Protein AF-A0A9E0EFB6-F1 (afdb_monomer_lite)

Foldseek 3Di:
DPPQQFADPVLQVQVVQLPDDPVLLVVLRVVVSPDPDDRYSLVSSVSSLVPDPDPSNVVSLVVFQPPDLPHDADPVLVVVVVVVQADPVQLVVLVNVLNVVSNSSSGRDPPSSVVSSCCCVPPNPQDWDAQDPPDDADPVLVVVCVVVVLDDPVCRVVLRVVLCVVRRPPTDSGVNVVSSVVSVVVPDDD

Sequence (190 aa):
MATTWQPSRNARLTLKQLGLSVSQIDTAADTYGGQSGEKSDIAFMRYAREHADSPDLARGTAKALEIPLNWQPSPAVEAKLVAAGYQHDAIAHYRELFVISAREQGRALRDPGKAFLAYCQCRAPALQGPLPANWLPSTSVLEKLVQAGQLEQTHIPEHIAGFVRSHSQTLSNNWDRSFQLWVQRRRAPA

Secondary structure (DSSP, 8-state):
--------HHHHHHHHHTT--HHHHHHHHHHHHHSSS---HHHHHHHHHHT---HHHHHHHHHHS---TT----HHHHHHHHHTT--HHHHHHHHHHHHHHHHHHT---S-HHHHHHHHHHHH-----BPPPTT----HHHHHHHHHTTSS-GGGHHHHHHHHHHHHTT--BS-HHHHHHHHHHHTTS--

pLDDT: mean 79.6, std 11.59, range [37.97, 92.94]

Structure (mmCIF, N/CA/C/O backbone):
data_AF-A0A9E0EFB6-F1
#
_entry.id   AF-A0A9E0EFB6-F1
#
loop_
_atom_site.group_PDB
_atom_site.id
_atom_site.type_symbol
_atom_site.label_atom_id
_atom_site.label_alt_id
_atom_site.label_comp_id
_atom_site.label_asym_id
_atom_site.label_entity_id
_atom_site.label_seq_id
_atom_site.pdbx_PDB_ins_code
_atom_site.Cartn_x
_atom_site.Cartn_y
_atom_site.Cartn_z
_atom_site.occupancy
_atom_site.B_iso_or_equiv
_atom_site.auth_seq_id
_atom_site.auth_comp_id
_atom_site.auth_asym_id
_atom_site.auth_atom_id
_atom_site.pdbx_PDB_model_num
ATOM 1 N N . MET A 1 1 ? -36.648 18.626 10.021 1.00 41.84 1 MET A N 1
ATOM 2 C CA . MET A 1 1 ? -36.352 17.493 10.923 1.00 41.84 1 MET A CA 1
ATOM 3 C C . MET A 1 1 ? -34.853 17.268 10.872 1.00 41.84 1 MET A C 1
ATOM 5 O O . MET A 1 1 ? -34.351 17.003 9.789 1.00 41.84 1 MET A O 1
ATOM 9 N N . ALA A 1 2 ? -34.131 17.509 11.968 1.00 48.09 2 ALA A N 1
ATOM 10 C CA . ALA A 1 2 ? -32.684 17.312 11.995 1.00 48.09 2 ALA A CA 1
ATOM 11 C C . ALA A 1 2 ? -32.402 15.807 11.973 1.00 48.09 2 ALA A C 1
ATOM 13 O O . ALA A 1 2 ? -32.817 15.088 12.876 1.00 48.09 2 ALA A O 1
ATOM 14 N N . THR A 1 3 ? -31.772 15.323 10.908 1.00 56.03 3 THR A N 1
ATOM 15 C CA . THR A 1 3 ? -31.407 13.916 10.765 1.00 56.03 3 THR A CA 1
ATOM 16 C C . THR A 1 3 ? -30.347 13.597 11.812 1.00 56.03 3 THR A C 1
ATOM 18 O O . THR A 1 3 ? -29.214 14.069 11.710 1.00 56.03 3 THR A O 1
ATOM 21 N N . THR A 1 4 ? -30.711 12.839 12.846 1.00 72.88 4 THR A N 1
ATOM 22 C CA . THR A 1 4 ? -29.760 12.371 13.855 1.00 72.88 4 THR A CA 1
ATOM 23 C C . THR A 1 4 ? -28.718 11.517 13.147 1.00 72.88 4 THR A C 1
ATOM 25 O O . THR A 1 4 ? -29.052 10.517 12.509 1.00 72.88 4 THR A O 1
ATOM 28 N N . TRP A 1 5 ? -27.462 11.951 13.185 1.00 82.19 5 TRP A N 1
ATOM 29 C CA . TRP A 1 5 ? -26.368 11.216 12.564 1.00 82.19 5 TRP A CA 1
ATOM 30 C C . TRP A 1 5 ? -26.275 9.804 13.159 1.00 82.19 5 TRP A C 1
ATOM 32 O O . TRP A 1 5 ? -26.417 9.634 14.369 1.00 82.19 5 TRP A O 1
ATOM 42 N N . GLN A 1 6 ? -26.035 8.803 12.312 1.00 84.19 6 GLN A N 1
ATOM 43 C CA . GLN A 1 6 ? -25.929 7.396 12.700 1.00 84.19 6 GLN A CA 1
ATOM 44 C C . GLN A 1 6 ? -24.624 6.799 12.158 1.00 84.19 6 GLN A C 1
ATOM 46 O O . GLN A 1 6 ? -24.258 7.087 11.013 1.00 84.19 6 GLN A O 1
ATOM 51 N N . PRO A 1 7 ? -23.935 5.943 12.933 1.00 86.00 7 PRO A N 1
ATOM 52 C CA . PRO A 1 7 ? -22.714 5.294 12.482 1.00 86.00 7 PRO A CA 1
ATOM 53 C C . PRO A 1 7 ? -23.006 4.278 11.379 1.00 86.00 7 PRO A C 1
ATOM 55 O O . PRO A 1 7 ? -24.037 3.593 11.388 1.00 86.00 7 PRO A O 1
ATOM 58 N N . SER A 1 8 ? -22.073 4.123 10.444 1.00 88.06 8 SER A N 1
ATOM 59 C CA . SER A 1 8 ? -22.239 3.180 9.344 1.00 88.06 8 SER A CA 1
ATOM 60 C C . SER A 1 8 ? -22.277 1.726 9.819 1.00 88.06 8 SER A C 1
ATOM 62 O O . SER A 1 8 ? -21.773 1.345 10.883 1.00 88.06 8 SER A O 1
ATOM 64 N N . ARG A 1 9 ? -22.811 0.854 8.956 1.00 84.31 9 ARG A N 1
ATOM 65 C CA . ARG A 1 9 ? -22.808 -0.600 9.171 1.00 84.31 9 ARG A CA 1
ATOM 66 C C . ARG A 1 9 ? -21.400 -1.151 9.426 1.00 84.31 9 ARG A C 1
ATOM 68 O O . ARG A 1 9 ? -21.247 -2.072 10.225 1.00 84.31 9 ARG A O 1
ATOM 75 N N . ASN A 1 10 ? -20.382 -0.586 8.775 1.00 79.31 10 ASN A N 1
ATOM 76 C CA . ASN A 1 10 ? -18.995 -1.017 8.945 1.00 79.31 10 ASN A CA 1
ATOM 77 C C . ASN A 1 10 ? -18.452 -0.656 10.330 1.00 79.31 10 ASN A C 1
ATOM 79 O O . ASN A 1 10 ? -17.785 -1.487 10.947 1.00 79.31 10 ASN A O 1
ATOM 83 N N . ALA A 1 11 ? -18.768 0.535 10.844 1.00 81.56 11 ALA A N 1
ATOM 84 C CA . ALA A 1 11 ? -18.370 0.939 12.190 1.00 81.56 11 ALA A CA 1
ATOM 85 C C . ALA A 1 11 ? -18.996 0.023 13.254 1.00 81.56 11 ALA A C 1
ATOM 87 O O . ALA A 1 11 ? -18.293 -0.524 14.105 1.00 81.56 11 ALA A O 1
ATOM 88 N N . ARG A 1 12 ? -20.303 -0.245 13.132 1.00 86.88 12 ARG A N 1
ATOM 89 C CA . ARG A 1 12 ? -21.037 -1.164 14.018 1.00 86.88 12 ARG A CA 1
ATOM 90 C C . ARG A 1 12 ? -20.469 -2.592 13.980 1.00 86.88 12 ARG A C 1
ATOM 92 O O . ARG A 1 12 ? -20.250 -3.198 15.026 1.00 86.88 12 ARG A O 1
ATOM 99 N N . LEU A 1 13 ? -20.187 -3.130 12.788 1.00 81.62 13 LEU A N 1
ATOM 100 C CA . LEU A 1 13 ? -19.563 -4.453 12.630 1.00 81.62 13 LEU A CA 1
ATOM 101 C C . LEU A 1 13 ? -18.173 -4.520 13.269 1.00 81.62 13 LEU A C 1
ATOM 103 O O . LEU A 1 13 ? -17.854 -5.516 13.915 1.00 81.62 13 LEU A O 1
ATOM 107 N N . THR A 1 14 ? -17.372 -3.467 13.108 1.00 76.75 14 THR A N 1
ATOM 108 C CA . THR A 1 14 ? -16.021 -3.385 13.679 1.00 76.75 14 THR A CA 1
ATOM 109 C C . THR A 1 14 ? -16.076 -3.435 15.205 1.00 76.75 14 THR A C 1
ATOM 111 O O . THR A 1 14 ? -15.389 -4.250 15.811 1.00 76.75 14 THR A O 1
ATOM 114 N N . LEU A 1 15 ? -16.948 -2.646 15.839 1.00 82.06 15 LEU A N 1
ATOM 115 C CA . LEU A 1 15 ? -17.110 -2.658 17.299 1.00 82.06 15 LEU A CA 1
ATOM 116 C C . LEU A 1 15 ? -17.604 -4.012 17.826 1.00 82.06 15 LEU A C 1
ATOM 118 O O . LEU A 1 15 ? -17.101 -4.499 18.836 1.00 82.06 15 LEU A O 1
ATOM 122 N N . LYS A 1 16 ? -18.520 -4.671 17.103 1.00 84.12 16 LYS A N 1
ATOM 123 C CA . LYS A 1 16 ? -18.978 -6.024 17.451 1.00 84.12 16 LYS A CA 1
ATOM 124 C C . LYS A 1 16 ? -17.843 -7.050 17.394 1.00 84.12 16 LYS A C 1
ATOM 126 O O . LYS A 1 16 ? -17.745 -7.906 18.266 1.00 84.12 16 LYS A O 1
ATOM 131 N N . GLN A 1 17 ? -16.971 -6.965 16.387 1.00 76.12 17 GLN A N 1
ATOM 132 C CA . GLN A 1 17 ? -15.786 -7.829 16.277 1.00 76.12 17 GLN A CA 1
ATOM 133 C C . GLN A 1 17 ? -14.772 -7.588 17.399 1.00 76.12 17 GLN A C 1
ATOM 135 O O . GLN A 1 17 ? -14.068 -8.516 17.785 1.00 76.12 17 GLN A O 1
ATOM 140 N N . LEU A 1 18 ? -14.717 -6.364 17.927 1.00 71.12 18 LEU A N 1
ATOM 141 C CA . LEU A 1 18 ? -13.873 -6.002 19.063 1.00 71.12 18 LEU A CA 1
ATOM 142 C C . LEU A 1 18 ? -14.445 -6.442 20.415 1.00 71.12 18 LEU A C 1
ATOM 144 O O . LEU A 1 18 ? -13.743 -6.317 21.408 1.00 71.12 18 LEU A O 1
ATOM 148 N N . GLY A 1 19 ? -15.669 -6.979 20.458 1.00 75.88 19 GLY A N 1
ATOM 149 C CA . GLY A 1 19 ? -16.276 -7.512 21.680 1.00 75.88 19 GLY A CA 1
ATOM 150 C C . GLY A 1 19 ? -17.338 -6.617 22.320 1.00 75.88 19 GLY A C 1
ATOM 151 O O . GLY A 1 19 ? -17.771 -6.915 23.429 1.00 75.88 19 GLY A O 1
ATOM 152 N N . LEU A 1 20 ? -17.793 -5.545 21.654 1.00 82.25 20 LEU A N 1
ATOM 153 C CA . LEU A 1 20 ? -18.970 -4.807 22.129 1.00 82.25 20 LEU A CA 1
ATOM 154 C C . LEU A 1 20 ? -20.259 -5.566 21.804 1.00 82.25 20 LEU A C 1
ATOM 156 O O . LEU A 1 20 ? -20.458 -6.069 20.693 1.00 82.25 20 LEU A O 1
ATOM 160 N N . SER A 1 21 ? -21.176 -5.571 22.766 1.00 85.75 21 SER A N 1
ATOM 161 C CA . SER A 1 21 ? -22.557 -5.997 22.552 1.00 85.75 21 SER A CA 1
ATOM 162 C C . SER A 1 21 ? -23.333 -4.981 21.706 1.00 85.75 21 SER A C 1
ATOM 164 O O . SER A 1 21 ? -22.979 -3.806 21.619 1.00 85.75 21 SER A O 1
ATOM 166 N N . VAL A 1 22 ? -24.423 -5.434 21.083 1.00 85.94 22 VAL A N 1
ATOM 167 C CA . VAL A 1 22 ? -25.290 -4.566 20.267 1.00 85.94 22 VAL A CA 1
ATOM 168 C C . VAL A 1 22 ? -25.854 -3.413 21.103 1.00 85.94 22 VAL A C 1
ATOM 170 O O . VAL A 1 22 ? -25.804 -2.273 20.657 1.00 85.94 22 VAL A O 1
ATOM 173 N N . SER A 1 23 ? -26.275 -3.684 22.342 1.00 86.62 23 SER A N 1
ATOM 174 C CA . SER A 1 23 ? -26.789 -2.660 23.256 1.00 86.62 23 SER A CA 1
ATOM 175 C C . SER A 1 23 ? -25.744 -1.599 23.602 1.00 86.62 23 SER A C 1
ATOM 177 O O . SER A 1 23 ? -26.061 -0.417 23.590 1.00 86.62 23 SER A O 1
ATOM 179 N N . GLN A 1 24 ? -24.485 -1.982 23.845 1.00 86.12 24 GLN A N 1
ATOM 180 C CA . GLN A 1 24 ? -23.401 -1.017 24.080 1.00 86.12 24 GLN A CA 1
ATOM 181 C C . GLN A 1 24 ? -23.152 -0.122 22.858 1.00 86.12 24 GLN A C 1
ATOM 183 O O . GLN A 1 24 ? -22.922 1.076 23.008 1.00 86.12 24 GLN A O 1
ATOM 188 N N . ILE A 1 25 ? -23.212 -0.690 21.649 1.00 88.12 25 ILE A N 1
ATOM 189 C CA . ILE A 1 25 ? -23.028 0.056 20.396 1.00 88.12 25 ILE A CA 1
ATOM 190 C C . ILE A 1 25 ? -24.174 1.048 20.180 1.00 88.12 25 ILE A C 1
ATOM 192 O O . ILE A 1 25 ? -23.912 2.182 19.785 1.00 88.12 25 ILE A O 1
ATOM 196 N N . ASP A 1 26 ? -25.416 0.637 20.437 1.00 88.56 26 ASP A N 1
ATOM 197 C CA . ASP A 1 26 ? -26.591 1.496 20.272 1.00 88.56 26 ASP A CA 1
ATOM 198 C C . ASP A 1 26 ? -26.594 2.639 21.301 1.00 88.56 26 ASP A C 1
ATOM 200 O O . ASP A 1 26 ? -26.697 3.799 20.908 1.00 88.56 26 ASP A O 1
ATOM 204 N N . THR A 1 27 ? -26.314 2.361 22.581 1.00 87.56 27 THR A N 1
ATOM 205 C CA . THR A 1 27 ? -26.157 3.400 23.618 1.00 87.56 27 THR A CA 1
ATOM 206 C C . THR A 1 27 ? -25.054 4.403 23.267 1.00 87.56 27 THR A C 1
ATOM 208 O O . THR A 1 27 ? -25.226 5.616 23.426 1.00 87.56 27 THR A O 1
ATOM 211 N N . ALA A 1 28 ? -23.913 3.921 22.762 1.00 87.00 28 ALA A N 1
ATOM 212 C CA . ALA A 1 28 ? -22.830 4.791 22.321 1.00 87.00 28 ALA A CA 1
ATOM 213 C C . ALA A 1 28 ? -23.242 5.639 21.108 1.00 87.00 28 ALA A C 1
ATOM 215 O O . ALA A 1 28 ? -22.864 6.806 21.031 1.00 87.00 28 ALA A O 1
ATOM 216 N N . ALA A 1 29 ? -24.008 5.077 20.167 1.00 88.06 29 ALA A N 1
ATOM 217 C CA . ALA A 1 29 ? -24.470 5.782 18.974 1.00 88.06 29 ALA A CA 1
ATOM 218 C C . ALA A 1 29 ? -25.461 6.897 19.326 1.00 88.06 29 ALA A C 1
ATOM 220 O O . ALA A 1 29 ? -25.331 8.002 18.799 1.00 88.06 29 ALA A O 1
ATOM 221 N N . ASP A 1 30 ? -26.382 6.641 20.252 1.00 86.31 30 ASP A N 1
ATOM 222 C CA . ASP A 1 30 ? -27.353 7.630 20.723 1.00 86.31 30 ASP A CA 1
ATOM 223 C C . ASP A 1 30 ? -26.660 8.775 21.473 1.00 86.31 30 ASP A C 1
ATOM 225 O O . ASP A 1 30 ? -26.896 9.954 21.191 1.00 86.31 30 ASP A O 1
ATOM 229 N N . THR A 1 31 ? -25.724 8.437 22.365 1.00 84.38 31 THR A N 1
ATOM 230 C CA . THR A 1 31 ? -24.981 9.430 23.156 1.00 84.38 31 THR A CA 1
ATOM 231 C C . THR A 1 31 ? -24.084 10.288 22.265 1.00 84.38 31 THR A C 1
ATOM 233 O O . THR A 1 31 ? -24.111 11.517 22.331 1.00 84.38 31 THR A O 1
ATOM 236 N N . TYR A 1 32 ? -23.329 9.655 21.367 1.00 84.19 32 TYR A N 1
ATOM 237 C CA . TYR A 1 32 ? -22.458 10.346 20.422 1.00 84.19 32 TYR A CA 1
ATOM 238 C C . TYR A 1 32 ? -23.252 11.149 19.385 1.00 84.19 32 TYR A C 1
ATOM 240 O O . TYR A 1 32 ? -22.839 12.240 18.988 1.00 84.19 32 TYR A O 1
ATOM 248 N N . GLY A 1 33 ? -24.422 10.653 18.973 1.00 79.56 33 GLY A N 1
ATOM 249 C CA . GLY A 1 33 ? -25.368 11.327 18.088 1.00 79.56 33 GLY A CA 1
ATOM 250 C C . GLY A 1 33 ? -25.860 12.662 18.652 1.00 79.56 33 GLY A C 1
ATOM 251 O O . GLY A 1 33 ? -25.961 13.624 17.888 1.00 79.56 33 GLY A O 1
ATOM 252 N N . GLY A 1 34 ? -26.043 12.754 19.973 1.00 71.81 34 GLY A N 1
ATOM 253 C CA . GLY A 1 34 ? -26.455 13.970 20.684 1.00 71.81 34 GLY A CA 1
ATOM 254 C C . GLY A 1 34 ? -25.350 15.000 20.965 1.00 71.81 34 GLY A C 1
ATOM 255 O O . GLY A 1 34 ? -25.665 16.145 21.273 1.00 71.81 34 GLY A O 1
ATOM 256 N N . GLN A 1 35 ? -24.065 14.645 20.844 1.00 74.44 35 GLN A N 1
ATOM 257 C CA . GLN A 1 35 ? -22.951 15.565 21.133 1.00 74.44 35 GLN A CA 1
ATOM 258 C C . GLN A 1 35 ? -22.641 16.530 19.974 1.00 74.44 35 GLN A C 1
ATOM 260 O O . GLN A 1 35 ? -22.766 16.172 18.802 1.00 74.44 35 GLN A O 1
ATOM 265 N N . SER A 1 36 ? -22.177 17.747 20.275 1.00 55.34 36 SER A N 1
ATOM 266 C CA . SER A 1 36 ? -21.621 18.671 19.277 1.00 55.34 36 SER A CA 1
ATOM 267 C C . SER A 1 36 ? -20.155 18.317 18.998 1.00 55.34 36 SER A C 1
ATOM 269 O O . SER A 1 36 ? -19.297 18.535 19.849 1.00 55.34 36 SER A O 1
ATOM 271 N N . GLY A 1 37 ? -19.858 17.757 17.825 1.00 69.00 37 GLY A N 1
ATOM 272 C CA . GLY A 1 37 ? -18.504 17.342 17.447 1.00 69.00 37 GLY A CA 1
ATOM 273 C C . GLY A 1 37 ? -18.432 16.791 16.024 1.00 69.00 37 GLY A C 1
ATOM 274 O O . GLY A 1 37 ? -19.453 16.723 15.335 1.00 69.00 37 GLY A O 1
ATOM 275 N N . GLU A 1 38 ? -17.230 16.404 15.585 1.00 76.12 38 GLU A N 1
ATOM 276 C CA . GLU A 1 38 ? -17.022 15.719 14.302 1.00 76.12 38 GLU A CA 1
ATOM 277 C C . GLU A 1 38 ? -17.915 14.476 14.244 1.00 76.12 38 GLU A C 1
ATOM 279 O O . GLU A 1 38 ? -17.842 13.636 15.129 1.00 76.12 38 GLU A O 1
ATOM 284 N N . LYS A 1 39 ? -18.764 14.354 13.220 1.00 82.62 39 LYS A N 1
ATOM 285 C CA . LYS A 1 39 ? -19.670 13.212 13.040 1.00 82.62 39 LYS A CA 1
ATOM 286 C C . LYS A 1 39 ? -19.089 12.233 12.024 1.00 82.62 39 LYS A C 1
ATOM 288 O O . LYS A 1 39 ? -19.509 12.202 10.866 1.00 82.62 39 LYS A O 1
ATOM 293 N N . SER A 1 40 ? -18.095 11.453 12.445 1.00 84.06 40 SER A N 1
ATOM 294 C CA . SER A 1 40 ? -17.441 10.451 11.598 1.00 84.06 40 SER A CA 1
ATOM 295 C C . SER A 1 40 ? -17.420 9.070 12.248 1.00 84.06 40 SER A C 1
ATOM 297 O O . SER A 1 40 ? -17.360 8.929 13.468 1.00 84.06 40 SER A O 1
ATOM 299 N N . ASP A 1 41 ? -17.439 8.020 11.420 1.00 81.69 41 ASP A N 1
ATOM 300 C CA . ASP A 1 41 ? -17.350 6.629 11.886 1.00 81.69 41 ASP A CA 1
ATOM 301 C C . ASP A 1 41 ? -16.099 6.381 12.737 1.00 81.69 41 ASP A C 1
ATOM 303 O O . ASP A 1 41 ? -16.120 5.580 13.668 1.00 81.69 41 ASP A O 1
ATOM 307 N N . ILE A 1 42 ? -14.993 7.051 12.402 1.00 78.19 42 ILE A N 1
ATOM 308 C CA . ILE A 1 42 ? -13.711 6.892 13.091 1.00 78.19 42 ILE A CA 1
ATOM 309 C C . ILE A 1 42 ? -13.798 7.479 14.498 1.00 78.19 42 ILE A C 1
ATOM 311 O O . ILE A 1 42 ? -13.442 6.800 15.464 1.00 78.19 42 ILE A O 1
ATOM 315 N N . ALA A 1 43 ? -14.296 8.709 14.614 1.00 81.00 43 ALA A N 1
ATOM 316 C CA . ALA A 1 43 ? -14.449 9.372 15.898 1.00 81.00 43 ALA A CA 1
ATOM 317 C C . ALA A 1 43 ? -15.503 8.664 16.775 1.00 81.00 43 ALA A C 1
ATOM 319 O O . ALA A 1 43 ? -15.253 8.452 17.961 1.00 81.00 43 ALA A O 1
ATOM 320 N N . PHE A 1 44 ? -16.590 8.152 16.187 1.00 87.31 44 PHE A N 1
ATOM 321 C CA . PHE A 1 44 ? -17.550 7.293 16.887 1.00 87.31 44 PHE A CA 1
ATOM 322 C C . PHE A 1 44 ? -16.917 6.001 17.418 1.00 87.31 44 PHE A C 1
ATOM 324 O O . PHE A 1 44 ? -17.083 5.670 18.588 1.00 87.31 44 PHE A O 1
ATOM 331 N N . MET A 1 45 ? -16.175 5.257 16.590 1.00 84.19 45 MET A N 1
ATOM 332 C CA . MET A 1 45 ? -15.535 4.012 17.034 1.00 84.19 45 MET A C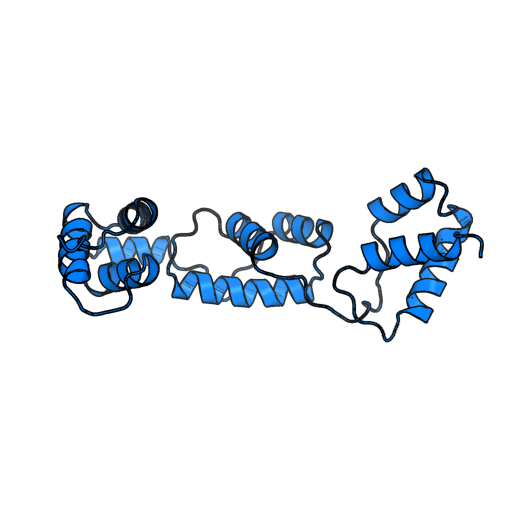A 1
ATOM 333 C C . MET A 1 45 ? -14.498 4.255 18.135 1.00 84.19 45 MET A C 1
ATOM 335 O O . MET A 1 45 ? -14.307 3.398 18.993 1.00 84.19 45 MET A O 1
ATOM 339 N N . ARG A 1 46 ? -13.803 5.399 18.124 1.00 80.81 46 ARG A N 1
ATOM 340 C CA . ARG A 1 46 ? -12.917 5.806 19.223 1.00 80.81 46 ARG A CA 1
ATOM 341 C C . ARG A 1 46 ? -13.718 6.046 20.502 1.00 80.81 46 ARG A C 1
ATOM 343 O O . ARG A 1 46 ? -13.470 5.355 21.484 1.00 80.81 46 ARG A O 1
ATOM 350 N N . TYR A 1 47 ? -14.733 6.904 20.430 1.00 84.75 47 TYR A N 1
ATOM 351 C CA . TYR A 1 47 ? -15.625 7.206 21.548 1.00 84.75 47 TYR A CA 1
ATOM 352 C C . TYR A 1 47 ? -16.228 5.940 22.175 1.00 84.75 47 TYR A C 1
ATOM 354 O O . TYR A 1 47 ? -16.104 5.723 23.379 1.00 84.75 47 TYR A O 1
ATOM 362 N N . ALA A 1 48 ? -16.812 5.065 21.350 1.00 84.88 48 ALA A N 1
ATOM 363 C CA . ALA A 1 48 ? -17.472 3.840 21.794 1.00 84.88 48 ALA A CA 1
ATOM 364 C C . ALA A 1 48 ? -16.521 2.864 22.499 1.00 84.88 48 ALA A C 1
ATOM 366 O O . ALA A 1 48 ? -16.969 2.081 23.325 1.00 84.88 48 ALA A O 1
ATOM 367 N N . ARG A 1 49 ? -15.220 2.892 22.189 1.00 80.31 49 ARG A N 1
ATOM 368 C CA . ARG A 1 49 ? -14.222 2.060 22.874 1.00 80.31 49 ARG A CA 1
ATOM 369 C C . ARG A 1 49 ? -13.780 2.655 24.199 1.00 80.31 49 ARG A C 1
ATOM 371 O O . ARG A 1 49 ? -13.648 1.918 25.163 1.00 80.31 49 ARG A O 1
ATOM 378 N N . GLU A 1 50 ? -13.559 3.964 24.238 1.00 79.62 50 GLU A N 1
ATOM 379 C CA . GLU A 1 50 ? -13.135 4.673 25.453 1.00 79.62 50 GLU A CA 1
ATOM 380 C C . GLU A 1 50 ? -14.213 4.639 26.543 1.00 79.62 50 GLU A C 1
ATOM 382 O O . GLU A 1 50 ? -13.890 4.619 27.725 1.00 79.62 50 GLU A O 1
ATOM 387 N N . HIS A 1 51 ? -15.487 4.599 26.143 1.00 78.31 51 HIS A N 1
ATOM 388 C CA . HIS A 1 51 ? -16.636 4.64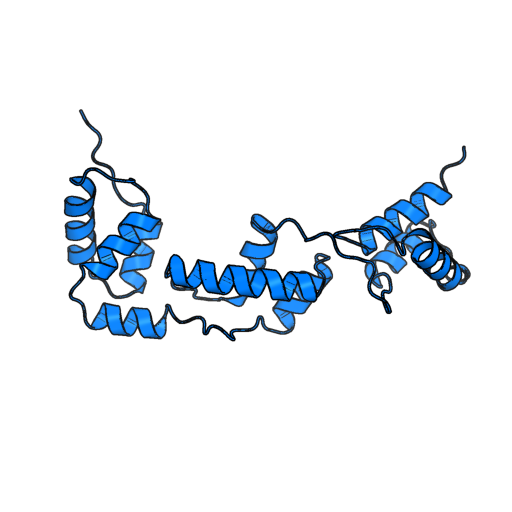2 27.053 1.00 78.31 51 HIS A CA 1
ATOM 389 C C . HIS A 1 51 ? -17.309 3.278 27.256 1.00 78.31 51 HIS A C 1
ATOM 391 O O . HIS A 1 51 ? -18.295 3.179 27.986 1.00 78.31 51 HIS A O 1
ATOM 397 N N . ALA A 1 52 ? -16.809 2.221 26.614 1.00 74.56 52 ALA A N 1
ATOM 398 C CA . ALA A 1 52 ? -17.296 0.873 26.854 1.00 74.56 52 ALA A CA 1
ATOM 399 C C . ALA A 1 52 ? -16.538 0.256 28.029 1.00 74.56 52 ALA A C 1
ATOM 401 O O . ALA A 1 52 ? -15.393 -0.172 27.892 1.00 74.56 52 ALA A O 1
ATOM 402 N N . ASP A 1 53 ? -17.219 0.143 29.167 1.00 68.44 53 ASP A N 1
ATOM 403 C CA . ASP A 1 53 ? -16.760 -0.656 30.302 1.00 68.44 53 ASP A CA 1
ATOM 404 C C . ASP A 1 53 ? -16.964 -2.152 29.995 1.00 68.44 53 ASP A C 1
ATOM 406 O O . ASP A 1 53 ? -17.925 -2.791 30.424 1.00 68.44 53 ASP A O 1
ATOM 410 N N . SER A 1 54 ? -16.129 -2.688 29.098 1.00 65.50 54 SER A N 1
ATOM 411 C CA . SER A 1 54 ? -16.207 -4.074 28.635 1.00 65.50 54 SER A CA 1
ATOM 412 C C . SER A 1 54 ? -14.847 -4.775 28.757 1.00 65.50 54 SER A C 1
ATOM 414 O O . SER A 1 54 ? -13.918 -4.473 28.003 1.00 65.50 54 SER A O 1
ATOM 416 N N . PRO A 1 55 ? -14.703 -5.773 29.647 1.00 62.66 55 PRO A N 1
ATOM 417 C CA . PRO A 1 55 ? -13.483 -6.577 29.725 1.00 62.66 55 PRO A CA 1
ATOM 418 C C . PRO A 1 55 ? -13.258 -7.427 28.461 1.00 62.66 55 PRO A C 1
ATOM 420 O O . PRO A 1 55 ? -12.115 -7.733 28.113 1.00 62.66 55 PRO A O 1
ATOM 423 N N . ASP A 1 56 ? -14.324 -7.766 27.731 1.00 60.16 56 ASP A N 1
ATOM 424 C CA . ASP A 1 56 ? -14.232 -8.428 26.427 1.00 60.16 56 ASP A CA 1
ATOM 425 C C . ASP A 1 56 ? -13.761 -7.473 25.331 1.00 60.16 56 ASP A C 1
ATOM 427 O O . ASP A 1 56 ? -13.056 -7.911 24.423 1.00 60.16 56 ASP A O 1
ATOM 431 N N . LEU A 1 57 ? -14.051 -6.169 25.450 1.00 62.84 57 LEU A N 1
ATOM 432 C CA . LEU A 1 57 ? -13.425 -5.149 24.614 1.00 62.84 57 LEU A CA 1
ATOM 433 C C . LEU A 1 57 ? -11.924 -5.099 24.873 1.00 62.84 57 LEU A C 1
ATOM 435 O O . LEU A 1 57 ? -11.175 -5.100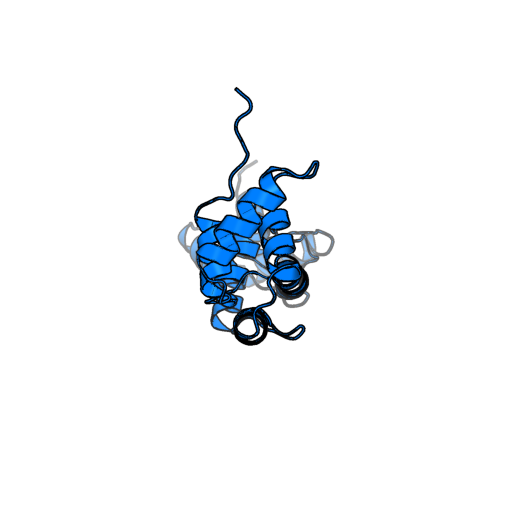 23.908 1.00 62.84 57 LEU A O 1
ATOM 439 N N . ALA A 1 58 ? -11.458 -5.099 26.125 1.00 57.06 58 ALA A N 1
ATOM 440 C CA . ALA A 1 58 ? -10.023 -5.103 26.441 1.00 57.06 58 ALA A CA 1
ATOM 441 C C . ALA A 1 58 ? -9.308 -6.349 25.876 1.00 57.06 58 ALA A C 1
ATOM 443 O O . ALA A 1 58 ? -8.209 -6.270 25.330 1.00 57.06 58 ALA A O 1
ATOM 444 N N . ARG A 1 59 ? -9.965 -7.513 25.931 1.00 56.22 59 ARG A N 1
ATOM 445 C CA . ARG A 1 59 ? -9.429 -8.777 25.402 1.00 56.22 59 ARG A CA 1
ATOM 446 C C . ARG A 1 59 ? -9.495 -8.851 23.872 1.00 56.22 59 ARG A C 1
ATOM 448 O O . ARG A 1 59 ? -8.557 -9.327 23.235 1.00 56.22 59 ARG A O 1
ATOM 455 N N . GLY A 1 60 ? -10.587 -8.378 23.278 1.00 54.44 60 GLY A N 1
ATOM 456 C CA . GLY A 1 60 ? -10.795 -8.287 21.834 1.00 54.44 60 GLY A CA 1
ATOM 457 C C . GLY A 1 60 ? -9.915 -7.222 21.189 1.00 54.44 60 GLY A C 1
ATOM 458 O O . GLY A 1 60 ? -9.377 -7.456 20.114 1.00 54.44 60 GLY A O 1
ATOM 459 N N . THR A 1 61 ? -9.671 -6.103 21.872 1.00 55.47 61 THR A N 1
ATOM 460 C CA . THR A 1 61 ? -8.682 -5.100 21.469 1.00 55.47 61 THR A CA 1
ATOM 461 C C . THR A 1 61 ? -7.266 -5.652 21.558 1.00 55.47 61 THR A C 1
ATOM 463 O O . THR A 1 61 ? -6.572 -5.625 20.553 1.00 55.47 61 THR A O 1
ATOM 466 N N . ALA A 1 62 ? -6.853 -6.261 22.671 1.00 52.06 62 ALA A N 1
ATOM 467 C CA . ALA A 1 62 ? -5.526 -6.881 22.774 1.00 52.06 62 ALA A CA 1
ATOM 468 C C . ALA A 1 62 ? -5.289 -7.967 21.703 1.00 52.06 62 ALA A C 1
ATOM 470 O O . ALA A 1 62 ? -4.213 -8.058 21.120 1.00 52.06 62 ALA A O 1
ATOM 471 N N . LYS A 1 63 ? -6.315 -8.771 21.388 1.00 54.91 63 LYS A N 1
ATOM 472 C CA . LYS A 1 63 ? -6.227 -9.850 20.390 1.00 54.91 63 LYS A CA 1
ATOM 473 C C . LYS A 1 63 ? -6.348 -9.372 18.937 1.00 54.91 63 LYS A C 1
ATOM 475 O O . LYS A 1 63 ? -5.832 -10.042 18.046 1.00 54.91 63 LYS A O 1
ATOM 480 N N . ALA A 1 64 ? -7.056 -8.272 18.675 1.00 53.31 64 ALA A N 1
ATOM 481 C CA . ALA A 1 64 ? -7.374 -7.818 17.319 1.00 53.31 64 ALA A CA 1
ATOM 482 C C . ALA A 1 64 ? -6.702 -6.496 16.904 1.00 53.31 64 ALA A C 1
ATOM 484 O O . ALA A 1 64 ? -6.653 -6.217 15.708 1.00 53.31 64 ALA A O 1
ATOM 485 N N . LEU A 1 65 ? -6.203 -5.681 17.842 1.00 56.09 65 LEU A N 1
ATOM 486 C CA . LEU A 1 65 ? -5.696 -4.321 17.586 1.00 56.09 65 LEU A CA 1
ATOM 487 C C . LEU A 1 65 ? -4.184 -4.162 17.639 1.00 56.09 65 LEU A C 1
ATOM 489 O O . LEU A 1 65 ? -3.683 -3.126 17.202 1.00 56.09 65 LEU A O 1
ATOM 493 N N . GLU A 1 66 ? -3.436 -5.145 18.122 1.00 63.03 66 GLU A N 1
ATOM 494 C CA . GLU A 1 66 ? -1.987 -5.004 18.197 1.00 63.03 66 GLU A CA 1
ATOM 495 C C . GLU A 1 66 ? -1.326 -5.619 16.970 1.00 63.03 66 GLU A C 1
ATOM 497 O O . GLU A 1 66 ? -0.718 -6.683 17.020 1.00 63.03 66 GLU A O 1
ATOM 502 N N . ILE A 1 67 ? -1.406 -4.907 15.840 1.00 70.44 67 ILE A N 1
ATOM 503 C CA . ILE A 1 67 ? -0.280 -4.965 14.906 1.00 70.44 67 ILE A CA 1
ATOM 504 C C . ILE A 1 67 ? 0.925 -4.433 15.688 1.00 70.44 67 ILE A C 1
ATOM 506 O O . ILE A 1 67 ? 0.905 -3.264 16.097 1.00 70.44 67 ILE A O 1
ATOM 510 N N . PRO A 1 68 ? 1.949 -5.263 15.947 1.00 75.00 68 PRO A N 1
ATOM 511 C CA . PRO A 1 68 ? 3.085 -4.813 16.727 1.00 75.00 68 PRO A CA 1
ATOM 512 C C . PRO A 1 68 ? 3.856 -3.737 15.948 1.00 75.00 68 PRO A C 1
ATOM 514 O O . PRO A 1 68 ? 3.851 -3.724 14.718 1.00 75.00 68 PRO A O 1
ATOM 517 N N . LEU A 1 69 ? 4.529 -2.814 16.647 1.00 75.44 69 LEU A N 1
ATOM 518 C CA . LEU A 1 69 ? 5.286 -1.722 16.001 1.00 75.44 69 LEU A CA 1
ATOM 519 C C . LEU A 1 69 ? 6.333 -2.240 15.004 1.00 75.44 69 LEU A C 1
ATOM 521 O O . LEU A 1 69 ? 6.608 -1.616 13.982 1.00 75.44 69 LEU A O 1
ATOM 525 N N . ASN A 1 70 ? 6.892 -3.410 15.299 1.00 80.38 70 ASN A N 1
ATOM 526 C CA . ASN A 1 70 ? 7.866 -4.105 14.471 1.00 80.38 70 ASN A CA 1
ATOM 527 C C . ASN A 1 70 ? 7.232 -5.086 13.471 1.00 80.38 70 ASN A C 1
ATOM 529 O O . ASN A 1 70 ? 7.957 -5.901 12.903 1.00 80.38 70 ASN A O 1
ATOM 533 N N . TRP A 1 71 ? 5.910 -5.049 13.268 1.00 87.69 71 TRP A N 1
ATOM 534 C CA . TRP A 1 71 ? 5.240 -5.893 12.284 1.00 87.69 71 TRP A CA 1
ATOM 535 C C . TRP A 1 71 ? 5.887 -5.732 10.910 1.00 87.69 71 TRP A C 1
ATOM 537 O O . TRP A 1 71 ? 6.208 -4.619 10.493 1.00 87.69 71 TRP A O 1
ATOM 547 N N . GLN A 1 72 ? 6.040 -6.850 10.205 1.00 87.12 72 GLN A N 1
ATOM 548 C CA . GLN A 1 72 ? 6.565 -6.885 8.848 1.00 87.12 72 GLN A CA 1
ATOM 549 C C . GLN A 1 72 ? 5.544 -7.528 7.908 1.00 87.12 72 GLN A C 1
ATOM 551 O O . GLN A 1 72 ? 4.890 -8.505 8.296 1.00 87.12 72 GLN A O 1
ATOM 556 N N . PRO A 1 73 ? 5.423 -7.039 6.662 1.00 89.75 73 PRO A N 1
ATOM 557 C CA . PRO A 1 73 ? 4.740 -7.793 5.628 1.00 89.75 73 PRO A CA 1
ATOM 558 C C . PRO A 1 73 ? 5.445 -9.136 5.415 1.00 89.75 73 PRO A C 1
ATOM 560 O O . PRO A 1 73 ? 6.656 -9.262 5.580 1.00 89.75 73 PRO A O 1
ATOM 563 N N . SER A 1 74 ? 4.685 -10.158 5.027 1.00 90.50 74 SER A N 1
ATOM 564 C CA . SER A 1 74 ? 5.295 -11.424 4.626 1.00 90.50 74 SER A CA 1
ATOM 565 C C . SER A 1 74 ? 6.083 -11.256 3.317 1.00 90.50 74 SER A C 1
ATOM 567 O O . SER A 1 74 ? 5.727 -10.393 2.504 1.00 90.50 74 SER A O 1
ATOM 569 N N . PRO A 1 75 ? 7.068 -12.128 3.028 1.00 90.12 75 PRO A N 1
ATOM 570 C CA . PRO A 1 75 ? 7.819 -12.078 1.769 1.00 90.12 75 PRO A CA 1
ATOM 571 C C . PRO A 1 75 ? 6.921 -12.115 0.523 1.00 90.12 75 PRO A C 1
ATOM 573 O O . PRO A 1 75 ? 7.205 -11.477 -0.485 1.00 90.12 75 PRO A O 1
ATOM 576 N N . ALA A 1 76 ? 5.782 -12.812 0.599 1.00 90.25 76 ALA A N 1
ATOM 577 C CA . ALA A 1 76 ? 4.803 -12.865 -0.485 1.00 90.25 76 ALA A CA 1
ATOM 578 C C . ALA A 1 76 ? 4.080 -11.525 -0.720 1.00 90.25 76 ALA A C 1
ATOM 580 O O . ALA A 1 76 ? 3.699 -11.218 -1.849 1.00 90.25 76 ALA A O 1
ATOM 581 N N . VAL A 1 77 ? 3.851 -10.736 0.334 1.00 90.31 77 VAL A N 1
ATOM 582 C CA . VAL A 1 77 ? 3.283 -9.385 0.226 1.00 90.31 77 VAL A CA 1
ATOM 583 C C . VAL A 1 77 ? 4.323 -8.420 -0.331 1.00 90.31 77 VAL A C 1
ATOM 585 O O . VAL A 1 77 ? 4.011 -7.650 -1.237 1.00 90.31 77 VAL A O 1
ATOM 588 N N . GLU A 1 78 ? 5.556 -8.498 0.160 1.00 89.69 78 GLU A N 1
ATOM 589 C CA . GLU A 1 78 ? 6.660 -7.667 -0.314 1.00 89.69 78 GLU A CA 1
ATOM 590 C C . GLU A 1 78 ? 6.953 -7.913 -1.798 1.00 89.69 78 GLU A C 1
ATOM 592 O O . GLU A 1 78 ? 6.974 -6.966 -2.578 1.00 89.69 78 GLU A O 1
ATOM 597 N N . ALA A 1 79 ? 7.025 -9.176 -2.230 1.00 85.69 79 ALA A N 1
ATOM 598 C CA . ALA A 1 79 ? 7.198 -9.529 -3.638 1.00 85.69 79 ALA A CA 1
ATOM 599 C C . ALA A 1 79 ? 6.090 -8.949 -4.536 1.00 85.69 79 ALA A C 1
ATOM 601 O O . ALA A 1 79 ? 6.365 -8.496 -5.645 1.00 85.69 79 ALA A O 1
ATOM 602 N N . LYS A 1 80 ? 4.837 -8.907 -4.059 1.00 87.56 80 LYS A N 1
ATOM 603 C CA . LYS A 1 80 ? 3.724 -8.280 -4.794 1.00 87.56 80 LYS A CA 1
ATOM 604 C C . LYS A 1 80 ? 3.871 -6.763 -4.899 1.00 87.56 80 LYS A C 1
ATOM 606 O O . LYS A 1 80 ? 3.499 -6.202 -5.925 1.00 87.56 80 LYS A O 1
ATOM 611 N N . LEU A 1 81 ? 4.391 -6.103 -3.866 1.00 86.50 81 LEU A N 1
ATOM 612 C CA . LEU A 1 81 ? 4.663 -4.663 -3.890 1.00 86.50 81 LEU A CA 1
ATOM 613 C C . LEU A 1 81 ? 5.840 -4.337 -4.815 1.00 86.50 81 LEU A C 1
ATOM 615 O O . LEU A 1 81 ? 5.728 -3.428 -5.633 1.00 86.50 81 LEU A O 1
ATOM 619 N N . VAL A 1 82 ? 6.915 -5.123 -4.767 1.00 84.94 82 VAL A N 1
ATOM 620 C CA . VAL A 1 82 ? 8.055 -4.989 -5.688 1.00 84.94 82 VAL A CA 1
ATOM 621 C C . VAL A 1 82 ? 7.611 -5.209 -7.134 1.00 84.94 82 VAL A C 1
ATOM 623 O O . VAL A 1 82 ? 7.911 -4.391 -7.998 1.00 84.94 82 VAL A O 1
ATOM 626 N N . ALA A 1 83 ? 6.802 -6.240 -7.400 1.00 79.12 83 ALA A N 1
ATOM 627 C CA . ALA A 1 83 ? 6.217 -6.473 -8.722 1.00 79.12 83 ALA A CA 1
ATOM 628 C C . ALA A 1 83 ? 5.277 -5.338 -9.176 1.00 79.12 83 ALA A C 1
ATOM 630 O O . ALA A 1 83 ? 5.113 -5.110 -10.372 1.00 79.12 83 ALA A O 1
ATOM 631 N N . ALA A 1 84 ? 4.673 -4.606 -8.234 1.00 76.19 84 ALA A N 1
ATOM 632 C CA . ALA A 1 84 ? 3.892 -3.400 -8.508 1.00 76.19 84 ALA A CA 1
ATOM 633 C C . ALA A 1 84 ? 4.760 -2.132 -8.677 1.00 76.19 84 ALA A C 1
ATOM 635 O O . ALA A 1 84 ? 4.220 -1.054 -8.929 1.00 76.19 84 ALA A O 1
ATOM 636 N N . GLY A 1 85 ? 6.087 -2.247 -8.573 1.00 73.06 85 GLY A N 1
ATOM 637 C CA . GLY A 1 85 ? 7.055 -1.170 -8.792 1.00 73.06 85 GLY A CA 1
ATOM 638 C C . GLY A 1 85 ? 7.503 -0.428 -7.531 1.00 73.06 85 GLY A C 1
ATOM 639 O O . GLY A 1 85 ? 8.240 0.550 -7.649 1.00 73.06 85 GLY A O 1
ATOM 640 N N . TYR A 1 86 ? 7.094 -0.862 -6.335 1.00 78.50 86 TYR A N 1
ATOM 641 C CA . TYR A 1 86 ? 7.550 -0.248 -5.086 1.00 78.50 86 TYR A CA 1
ATOM 642 C C . TYR A 1 86 ? 8.999 -0.646 -4.779 1.00 78.50 86 TYR A C 1
ATOM 644 O O . TYR A 1 86 ? 9.362 -1.818 -4.841 1.00 78.50 86 TYR A O 1
ATOM 652 N N . GLN A 1 87 ? 9.817 0.336 -4.402 1.00 78.81 87 GLN A N 1
ATOM 653 C CA . GLN A 1 87 ? 11.171 0.106 -3.889 1.00 78.81 87 GLN A CA 1
ATOM 654 C C . GLN A 1 87 ? 11.123 -0.365 -2.428 1.00 78.81 87 GLN A C 1
ATOM 656 O O . GLN A 1 87 ? 10.215 0.028 -1.694 1.00 78.81 87 GLN A O 1
ATOM 661 N N . HIS A 1 88 ? 12.117 -1.139 -1.980 1.00 80.19 88 HIS A N 1
ATOM 662 C CA . HIS A 1 88 ? 12.175 -1.647 -0.599 1.00 80.19 88 HIS A CA 1
ATOM 663 C C . HIS A 1 88 ? 12.107 -0.527 0.453 1.00 80.19 88 HIS A C 1
ATOM 665 O O . HIS A 1 88 ? 11.337 -0.636 1.406 1.00 80.19 88 HIS A O 1
ATOM 671 N N . ASP A 1 89 ? 12.800 0.594 0.237 1.00 78.00 89 ASP A N 1
ATOM 672 C CA . ASP A 1 89 ? 12.763 1.743 1.155 1.00 78.00 89 ASP A CA 1
ATOM 673 C C . ASP A 1 89 ? 11.367 2.377 1.240 1.00 78.00 89 ASP A C 1
ATOM 675 O O . ASP A 1 89 ? 10.899 2.748 2.318 1.00 78.00 89 ASP A O 1
ATOM 679 N N . ALA A 1 90 ? 10.653 2.448 0.112 1.00 80.44 90 ALA A N 1
ATOM 680 C CA . ALA A 1 90 ? 9.278 2.935 0.086 1.00 80.44 90 ALA A CA 1
ATOM 681 C C . ALA A 1 90 ? 8.337 1.965 0.816 1.00 80.44 90 ALA A C 1
ATOM 683 O O . ALA A 1 90 ? 7.466 2.402 1.565 1.00 80.44 90 ALA A O 1
ATOM 684 N N . ILE A 1 91 ? 8.525 0.652 0.642 1.00 87.19 91 ILE A N 1
ATOM 685 C CA . ILE A 1 91 ? 7.767 -0.373 1.374 1.00 87.19 91 ILE A CA 1
ATOM 686 C C . ILE A 1 91 ? 8.002 -0.224 2.881 1.00 87.19 91 ILE A C 1
ATOM 688 O O . ILE A 1 91 ? 7.034 -0.234 3.641 1.00 87.19 91 ILE A O 1
ATOM 692 N N . ALA A 1 92 ? 9.251 -0.033 3.314 1.00 85.69 92 ALA A N 1
ATOM 693 C CA . ALA A 1 92 ? 9.594 0.180 4.718 1.00 85.69 92 ALA A CA 1
ATOM 694 C C . ALA A 1 92 ? 8.924 1.443 5.283 1.00 85.69 92 ALA A C 1
ATOM 696 O O . ALA A 1 92 ? 8.242 1.367 6.306 1.00 85.69 92 ALA A O 1
ATOM 697 N N . HIS A 1 93 ? 9.023 2.568 4.571 1.00 84.88 93 HIS A N 1
ATOM 698 C CA . HIS A 1 93 ? 8.382 3.825 4.958 1.00 84.88 93 HIS A CA 1
ATOM 699 C C . HIS A 1 93 ? 6.854 3.696 5.067 1.00 84.88 93 HIS A C 1
ATOM 701 O O . HIS A 1 93 ? 6.251 4.070 6.074 1.00 84.88 93 HIS A O 1
ATOM 707 N N . TYR A 1 94 ? 6.197 3.115 4.058 1.00 86.50 94 TYR A N 1
ATOM 708 C CA . TYR A 1 94 ? 4.745 2.934 4.093 1.00 86.50 94 TYR A CA 1
ATOM 709 C C . TYR A 1 94 ? 4.300 1.930 5.139 1.00 86.50 94 TYR A C 1
ATOM 711 O O . TYR A 1 94 ? 3.199 2.071 5.669 1.00 86.50 94 TYR A O 1
ATOM 719 N N . ARG A 1 95 ? 5.129 0.934 5.457 1.00 90.12 95 ARG A N 1
ATOM 720 C CA . ARG A 1 95 ? 4.850 -0.000 6.544 1.00 90.12 95 ARG A CA 1
ATOM 721 C C . ARG A 1 95 ? 4.770 0.739 7.872 1.00 90.12 95 ARG A C 1
ATOM 723 O O . ARG A 1 95 ? 3.824 0.500 8.614 1.00 90.12 95 ARG A O 1
ATOM 730 N N . GLU A 1 96 ? 5.698 1.647 8.161 1.00 84.62 96 GLU A N 1
ATOM 731 C CA . GLU A 1 96 ? 5.662 2.449 9.392 1.00 84.62 96 GLU A CA 1
ATOM 732 C C . GLU A 1 96 ? 4.387 3.293 9.475 1.00 84.62 96 GLU A C 1
ATOM 734 O O . GLU A 1 96 ? 3.651 3.212 10.462 1.00 84.62 96 GLU A O 1
ATOM 739 N N . LEU A 1 97 ? 4.061 4.019 8.402 1.00 83.81 97 LEU A N 1
ATOM 740 C CA . LEU A 1 97 ? 2.835 4.819 8.326 1.00 83.81 97 LEU A CA 1
ATOM 741 C C . LEU A 1 97 ? 1.568 3.967 8.467 1.00 83.81 97 LEU A C 1
ATOM 743 O O . LEU A 1 97 ? 0.622 4.360 9.153 1.00 83.81 97 LEU A O 1
ATOM 747 N N . PHE A 1 98 ? 1.543 2.791 7.842 1.00 87.19 98 PHE A N 1
ATOM 748 C CA . PHE A 1 98 ? 0.435 1.851 7.941 1.00 87.19 98 PHE A CA 1
ATOM 749 C C . PHE A 1 98 ? 0.250 1.345 9.370 1.00 87.19 98 PHE A C 1
ATOM 751 O O . PHE A 1 98 ? -0.874 1.356 9.864 1.00 87.19 98 PHE A O 1
ATOM 758 N N . VAL A 1 99 ? 1.329 0.932 10.040 1.00 84.81 99 VAL A N 1
ATOM 759 C CA . VAL A 1 99 ? 1.284 0.435 11.421 1.00 84.81 99 VAL A CA 1
ATOM 760 C C . VAL A 1 99 ? 0.775 1.528 12.362 1.00 84.81 99 VAL A C 1
ATOM 762 O O . VAL A 1 99 ? -0.147 1.273 13.135 1.00 84.81 99 VAL A O 1
ATOM 765 N N . ILE A 1 100 ? 1.301 2.753 12.260 1.00 78.94 100 ILE A N 1
ATOM 766 C CA . ILE A 1 100 ? 0.845 3.897 13.066 1.00 78.94 100 ILE A CA 1
ATOM 767 C C . ILE A 1 100 ? -0.643 4.160 12.809 1.00 78.94 100 ILE A C 1
ATOM 769 O O . ILE A 1 100 ? -1.447 4.155 13.740 1.00 78.94 100 ILE A O 1
ATOM 773 N N . SER A 1 101 ? -1.038 4.284 11.540 1.00 77.31 101 SER A N 1
ATOM 774 C CA . SER A 1 101 ? -2.421 4.593 11.171 1.00 77.31 101 SER A CA 1
ATOM 775 C C . SER A 1 101 ? -3.404 3.487 11.568 1.00 77.31 101 SER A C 1
ATOM 777 O O . SER A 1 101 ? -4.518 3.769 12.013 1.00 77.31 101 SER A O 1
ATOM 779 N N . ALA A 1 102 ? -3.013 2.218 11.440 1.00 77.62 102 ALA A N 1
ATOM 780 C CA . ALA A 1 102 ? -3.832 1.081 11.845 1.00 77.62 102 ALA A CA 1
ATOM 781 C C . ALA A 1 102 ? -4.068 1.067 13.362 1.00 77.62 102 ALA A C 1
ATOM 783 O O . ALA A 1 102 ? -5.192 0.788 13.794 1.00 77.62 102 ALA A O 1
ATOM 784 N N . ARG A 1 103 ? -3.047 1.426 14.154 1.00 72.69 103 ARG A N 1
ATOM 785 C CA . ARG A 1 103 ? -3.145 1.549 15.616 1.00 72.69 103 ARG A CA 1
ATOM 786 C C . ARG A 1 103 ? -4.002 2.740 16.036 1.00 72.69 103 ARG A C 1
ATOM 788 O O . ARG A 1 103 ? -4.893 2.568 16.859 1.00 72.69 103 ARG A O 1
ATOM 795 N N . GLU A 1 104 ? -3.822 3.906 15.423 1.00 66.25 104 GLU A N 1
ATOM 796 C CA . GLU A 1 104 ? -4.620 5.108 15.720 1.00 66.25 104 GLU A CA 1
ATOM 797 C C . GLU A 1 104 ? -6.106 4.951 15.376 1.00 66.25 104 GLU A C 1
ATOM 799 O O . GLU A 1 104 ? -6.990 5.448 16.081 1.00 66.25 104 GLU A O 1
ATOM 804 N N . GLN A 1 105 ? -6.404 4.252 14.280 1.00 68.12 105 GLN A N 1
ATOM 805 C CA . GLN A 1 105 ? -7.779 3.906 13.925 1.00 68.12 105 GLN A CA 1
ATOM 806 C C . GLN A 1 105 ? -8.313 2.785 14.826 1.00 68.12 105 GLN A C 1
ATOM 808 O O . GLN A 1 105 ? -9.526 2.648 15.003 1.00 68.12 105 GLN A O 1
ATOM 813 N N . GLY A 1 106 ? -7.413 1.983 15.397 1.00 60.22 106 GLY A N 1
ATOM 814 C CA . GLY A 1 106 ? -7.682 0.730 16.082 1.00 60.22 106 GLY A CA 1
ATOM 815 C C . GLY A 1 106 ? -8.693 -0.107 15.300 1.00 60.22 106 GLY A C 1
ATOM 816 O O . GLY A 1 106 ? -9.766 -0.448 15.796 1.00 60.22 106 GLY A O 1
ATOM 817 N N . ARG A 1 107 ? -8.380 -0.381 14.035 1.00 59.69 107 ARG A N 1
ATOM 818 C CA . ARG A 1 107 ? -9.152 -1.333 13.238 1.00 59.69 107 ARG A CA 1
ATOM 819 C C . ARG A 1 107 ? -8.610 -2.727 13.497 1.00 59.69 107 ARG A C 1
ATOM 821 O O . ARG A 1 107 ? -7.414 -2.954 13.357 1.00 59.69 107 ARG A O 1
ATOM 828 N N . ALA A 1 108 ? -9.504 -3.662 13.807 1.00 59.69 108 ALA A N 1
ATOM 829 C CA . ALA A 1 108 ? -9.168 -5.076 13.791 1.00 59.69 108 ALA A CA 1
ATOM 830 C C . ALA A 1 108 ? -8.811 -5.488 12.360 1.00 59.69 108 ALA A C 1
ATOM 832 O O . ALA A 1 108 ? -9.677 -5.538 11.481 1.00 59.69 108 ALA A O 1
ATOM 833 N N . LEU A 1 109 ? -7.534 -5.758 12.103 1.00 68.94 109 LEU A N 1
ATOM 834 C CA . LEU A 1 109 ? -7.084 -6.206 10.792 1.00 68.94 109 LEU A CA 1
ATOM 835 C C . LEU A 1 109 ? -7.009 -7.728 10.786 1.00 68.94 109 LEU A C 1
ATOM 837 O O . LEU A 1 109 ? -6.053 -8.324 11.267 1.00 68.94 109 LEU A O 1
ATOM 841 N N . ARG A 1 110 ? -8.037 -8.357 10.204 1.00 69.50 110 ARG A N 1
ATOM 842 C CA . ARG A 1 110 ? -8.101 -9.818 10.023 1.00 69.50 110 ARG A CA 1
ATOM 843 C C . ARG A 1 110 ? -6.909 -10.363 9.225 1.00 69.50 110 ARG A C 1
ATOM 845 O O . ARG A 1 110 ? -6.500 -11.493 9.453 1.00 69.50 110 ARG A O 1
ATOM 852 N N . ASP A 1 111 ? -6.392 -9.564 8.292 1.00 80.88 111 ASP A N 1
ATOM 853 C CA . ASP A 1 111 ? -5.181 -9.843 7.515 1.00 80.88 111 ASP A CA 1
ATOM 854 C C . ASP A 1 111 ? -4.399 -8.530 7.301 1.00 80.88 111 ASP A C 1
ATOM 856 O O . ASP A 1 111 ? -4.724 -7.749 6.395 1.00 80.88 111 ASP A O 1
ATOM 860 N N . PRO A 1 112 ? -3.389 -8.259 8.148 1.00 82.75 112 PRO A N 1
ATOM 861 C CA . PRO A 1 112 ? -2.530 -7.085 8.033 1.00 82.75 112 PRO A CA 1
ATOM 862 C C . PRO A 1 112 ? -1.814 -6.976 6.684 1.00 82.75 112 PRO A C 1
ATOM 864 O O . PRO A 1 112 ? -1.678 -5.878 6.155 1.00 82.75 112 PRO A O 1
ATOM 867 N N . GLY A 1 113 ? -1.406 -8.101 6.087 1.00 86.88 113 GLY A N 1
ATOM 868 C CA . GLY A 1 113 ? -0.683 -8.114 4.815 1.00 86.88 113 GLY A CA 1
ATOM 869 C C . GLY A 1 113 ? -1.563 -7.673 3.649 1.00 86.88 113 GLY A C 1
ATOM 870 O O . GLY A 1 113 ? -1.163 -6.836 2.837 1.00 86.88 113 GLY A O 1
ATOM 871 N N . LYS A 1 114 ? -2.802 -8.173 3.594 1.00 85.19 114 LYS A N 1
ATOM 872 C CA . LYS A 1 114 ? -3.785 -7.749 2.586 1.00 85.19 114 LYS A CA 1
ATOM 873 C C . LYS A 1 114 ? -4.199 -6.288 2.767 1.00 85.19 114 LYS A C 1
ATOM 875 O O . LYS A 1 114 ? -4.346 -5.570 1.779 1.00 85.19 114 LYS A O 1
ATOM 880 N N . ALA A 1 115 ? -4.376 -5.845 4.010 1.00 85.69 115 ALA A N 1
ATOM 881 C CA . ALA A 1 115 ? -4.691 -4.453 4.312 1.00 85.69 115 ALA A CA 1
ATOM 882 C C . ALA A 1 115 ? -3.538 -3.510 3.939 1.00 85.69 115 ALA A C 1
ATOM 884 O O . ALA A 1 115 ? -3.789 -2.439 3.390 1.00 85.69 115 ALA A O 1
ATOM 885 N N . PHE A 1 116 ? -2.293 -3.929 4.168 1.00 89.31 116 PHE A N 1
ATOM 886 C CA . PHE A 1 116 ? -1.109 -3.167 3.792 1.00 89.31 116 PHE A CA 1
ATOM 887 C C . PHE A 1 116 ? -0.957 -3.043 2.270 1.00 89.31 116 PHE A C 1
ATOM 889 O O . PHE A 1 116 ? -0.743 -1.943 1.770 1.00 89.31 116 PHE A O 1
ATOM 896 N N . LEU A 1 117 ? -1.176 -4.126 1.512 1.00 87.50 117 LEU A N 1
ATOM 897 C CA . LEU A 1 117 ? -1.225 -4.066 0.042 1.00 87.50 117 LEU A CA 1
ATOM 898 C C . LEU A 1 117 ? -2.239 -3.033 -0.452 1.00 87.50 117 LEU A C 1
ATOM 900 O O . LEU A 1 117 ? -1.908 -2.196 -1.289 1.00 87.50 117 LEU A O 1
ATOM 904 N N . ALA A 1 118 ? -3.458 -3.070 0.091 1.00 84.69 118 ALA A N 1
ATOM 905 C CA . ALA A 1 118 ? -4.504 -2.118 -0.264 1.00 84.69 118 ALA A CA 1
ATOM 906 C C . ALA A 1 118 ? -4.149 -0.683 0.160 1.00 84.69 118 ALA A C 1
ATOM 908 O O . ALA A 1 118 ? -4.443 0.262 -0.566 1.00 84.69 118 ALA A O 1
ATOM 909 N N . TYR A 1 119 ? -3.500 -0.507 1.314 1.00 85.69 119 TYR A N 1
ATOM 910 C CA . TYR A 1 119 ? -3.013 0.793 1.771 1.00 85.69 119 TYR A CA 1
ATOM 911 C C . TYR A 1 119 ? -2.003 1.382 0.781 1.00 85.69 119 TYR A C 1
ATOM 913 O O . TYR A 1 119 ? -2.179 2.519 0.341 1.00 85.69 119 TYR A O 1
ATOM 921 N N . CYS A 1 120 ? -1.013 0.589 0.363 1.00 85.44 120 CYS A N 1
ATOM 922 C CA . CYS A 1 120 ? -0.039 1.008 -0.635 1.00 85.44 120 CYS A CA 1
ATOM 923 C C . CYS A 1 120 ? -0.728 1.368 -1.961 1.00 85.44 120 CYS A C 1
ATOM 925 O O . CYS A 1 120 ? -0.556 2.472 -2.467 1.00 85.44 120 CYS A O 1
ATOM 927 N N . GLN A 1 121 ? -1.584 0.486 -2.480 1.00 80.19 121 GLN A N 1
ATOM 928 C CA . GLN A 1 121 ? -2.230 0.669 -3.785 1.00 80.19 121 GLN A CA 1
ATOM 929 C C . GLN A 1 121 ? -3.218 1.844 -3.838 1.00 80.19 121 GLN A C 1
ATOM 931 O O . GLN A 1 121 ? -3.335 2.490 -4.875 1.00 80.19 121 GLN A O 1
ATOM 936 N N . CYS A 1 122 ? -3.942 2.122 -2.749 1.00 75.06 122 CYS A N 1
ATOM 937 C CA . CYS A 1 122 ? -5.007 3.129 -2.745 1.00 75.06 122 CYS A CA 1
ATOM 938 C C . CYS A 1 122 ? -4.574 4.500 -2.216 1.00 75.06 122 CYS A C 1
ATOM 940 O O . CYS A 1 122 ? -5.248 5.488 -2.503 1.00 75.06 122 CYS A O 1
ATOM 942 N N . ARG A 1 123 ? -3.537 4.574 -1.372 1.00 63.75 123 ARG A N 1
ATOM 943 C CA . ARG A 1 123 ? -3.208 5.801 -0.619 1.00 63.75 123 ARG A CA 1
ATOM 944 C C . ARG A 1 123 ? -1.760 6.252 -0.734 1.00 63.75 123 ARG A C 1
ATOM 946 O O . ARG A 1 123 ? -1.483 7.401 -0.406 1.00 63.75 123 ARG A O 1
ATOM 953 N N . ALA A 1 124 ? -0.853 5.390 -1.179 1.00 60.03 124 ALA A N 1
ATOM 954 C CA . ALA A 1 124 ? 0.566 5.695 -1.222 1.00 60.03 124 ALA A CA 1
ATOM 955 C C . ALA A 1 124 ? 1.008 5.969 -2.669 1.00 60.03 124 ALA A C 1
ATOM 957 O O . ALA A 1 124 ? 1.234 5.015 -3.422 1.00 60.03 124 ALA A O 1
ATOM 958 N N . PRO A 1 125 ? 1.141 7.241 -3.096 1.00 60.03 125 PRO A N 1
ATOM 959 C CA . PRO A 1 125 ? 1.820 7.533 -4.351 1.00 60.03 125 PRO A CA 1
ATOM 960 C C . PRO A 1 125 ? 3.268 7.082 -4.194 1.00 60.03 125 PRO A C 1
ATOM 962 O O . PRO A 1 125 ? 3.961 7.664 -3.373 1.00 60.03 125 PRO A O 1
ATOM 965 N N . ALA A 1 126 ? 3.706 6.054 -4.932 1.00 63.03 126 ALA A N 1
ATOM 966 C CA . ALA A 1 126 ? 5.067 5.526 -4.833 1.00 63.03 126 ALA A CA 1
ATOM 967 C C . ALA A 1 126 ? 6.081 6.681 -4.715 1.00 63.03 126 ALA A C 1
ATOM 969 O O . ALA A 1 126 ? 6.079 7.590 -5.555 1.00 63.03 126 ALA A O 1
ATOM 970 N N . LEU A 1 127 ? 6.869 6.687 -3.631 1.00 65.00 127 LEU A N 1
ATOM 971 C CA . LEU A 1 127 ? 7.849 7.742 -3.383 1.00 65.00 127 LEU A CA 1
ATOM 972 C C . LEU A 1 127 ? 8.859 7.755 -4.523 1.00 65.00 127 LEU A C 1
ATOM 974 O O . LEU A 1 127 ? 9.338 6.704 -4.952 1.00 65.00 127 LEU A O 1
ATOM 978 N N . GLN A 1 128 ? 9.181 8.950 -5.011 1.00 74.38 128 GLN A N 1
ATOM 979 C CA . GLN A 1 128 ? 10.291 9.096 -5.938 1.00 74.38 128 GLN A CA 1
ATOM 980 C C . GLN A 1 128 ? 11.586 8.864 -5.164 1.00 74.38 128 GLN A C 1
ATOM 982 O O . GLN A 1 128 ? 11.831 9.518 -4.152 1.00 74.38 128 GLN A O 1
ATOM 987 N N . GLY A 1 129 ? 12.388 7.917 -5.630 1.00 74.44 129 GLY A N 1
ATOM 988 C CA . GLY A 1 129 ? 13.691 7.604 -5.063 1.00 74.44 129 GLY A CA 1
ATOM 989 C C . GLY A 1 129 ? 14.795 7.794 -6.098 1.00 74.44 129 GLY A C 1
ATOM 990 O O . GLY A 1 129 ? 14.507 7.823 -7.300 1.00 74.44 129 GLY A O 1
ATOM 991 N N . PRO A 1 130 ? 16.056 7.921 -5.655 1.00 84.00 130 PRO A N 1
ATOM 992 C CA . PRO A 1 130 ? 17.197 7.822 -6.553 1.00 84.00 130 PRO A CA 1
ATOM 993 C C . PRO A 1 130 ? 17.265 6.424 -7.178 1.00 84.00 130 PRO A C 1
ATOM 995 O O . PRO A 1 130 ? 16.628 5.476 -6.707 1.00 84.00 130 PRO A O 1
ATOM 998 N N . LEU A 1 131 ? 18.032 6.294 -8.257 1.00 84.81 131 LEU A N 1
ATOM 999 C CA . LEU A 1 131 ? 18.281 5.001 -8.882 1.00 84.81 131 LEU A CA 1
ATOM 1000 C C . LEU A 1 131 ? 19.118 4.131 -7.927 1.00 84.81 131 LEU A C 1
ATOM 1002 O O . LEU A 1 131 ? 20.204 4.563 -7.533 1.00 84.81 131 LEU A O 1
ATOM 1006 N N . PRO A 1 132 ? 18.658 2.926 -7.541 1.00 83.19 132 PRO A N 1
ATOM 1007 C CA . PRO A 1 132 ? 19.447 2.050 -6.680 1.00 83.19 132 PRO A CA 1
ATOM 1008 C C . PRO A 1 132 ? 20.786 1.670 -7.330 1.00 83.19 132 PRO A C 1
ATOM 1010 O O . PRO A 1 132 ? 20.845 1.412 -8.531 1.00 83.19 132 PRO A O 1
ATOM 1013 N N . ALA A 1 133 ? 21.858 1.574 -6.537 1.00 79.38 133 ALA A N 1
ATOM 1014 C CA . ALA A 1 133 ? 23.214 1.322 -7.048 1.00 79.38 133 ALA A CA 1
ATOM 1015 C C . ALA A 1 133 ? 23.343 0.012 -7.852 1.00 79.38 133 ALA A C 1
ATOM 1017 O O . ALA A 1 133 ? 24.093 -0.050 -8.820 1.00 79.38 133 ALA A O 1
ATOM 1018 N N . ASN A 1 134 ? 22.566 -1.008 -7.476 1.00 83.31 134 ASN A N 1
ATOM 1019 C CA . ASN A 1 134 ? 22.527 -2.318 -8.132 1.00 83.31 134 ASN A CA 1
ATOM 1020 C C . ASN A 1 134 ? 21.218 -2.527 -8.907 1.00 83.31 134 ASN A C 1
ATOM 1022 O O . ASN A 1 134 ? 20.748 -3.657 -9.046 1.00 83.31 134 ASN A O 1
ATOM 1026 N N . TRP A 1 135 ? 20.572 -1.440 -9.333 1.00 87.81 135 TRP A N 1
ATOM 1027 C CA . TRP A 1 135 ? 19.303 -1.531 -10.036 1.00 87.81 135 TRP A CA 1
ATOM 1028 C C . TRP A 1 135 ? 19.466 -2.256 -11.374 1.00 87.81 135 TRP A C 1
ATOM 1030 O O . TRP A 1 135 ? 20.344 -1.938 -12.176 1.00 87.81 135 TRP A O 1
ATOM 1040 N N . LEU A 1 136 ? 18.562 -3.201 -11.619 1.00 89.06 136 LEU A N 1
ATOM 1041 C CA . LEU A 1 136 ? 18.370 -3.866 -12.898 1.00 89.06 136 LEU A CA 1
ATOM 1042 C C . LEU A 1 136 ? 16.879 -3.801 -13.252 1.00 89.06 136 LEU A C 1
ATOM 1044 O O . LEU A 1 136 ? 16.048 -3.900 -12.342 1.00 89.06 136 LEU A O 1
ATOM 1048 N N . PRO A 1 137 ? 16.524 -3.667 -14.543 1.00 88.50 137 PRO A N 1
ATOM 1049 C CA . PRO A 1 137 ? 15.133 -3.752 -14.957 1.00 88.50 137 PRO A CA 1
ATOM 1050 C C . PRO A 1 137 ? 14.571 -5.140 -14.644 1.00 88.50 137 PRO A C 1
ATOM 1052 O O . PRO A 1 137 ? 15.285 -6.142 -14.765 1.00 88.50 137 PRO A O 1
ATOM 1055 N N . SER A 1 138 ? 13.287 -5.229 -14.295 1.00 87.06 138 SER A N 1
ATOM 1056 C CA . SER A 1 138 ? 12.669 -6.542 -14.091 1.00 87.06 138 SER A CA 1
ATOM 1057 C C . SER A 1 138 ? 12.696 -7.387 -15.369 1.00 87.06 138 SER A C 1
ATOM 1059 O O . SER A 1 138 ? 12.569 -6.881 -16.489 1.00 87.06 138 SER A O 1
ATOM 1061 N N . THR A 1 139 ? 12.793 -8.708 -15.201 1.00 87.06 139 THR A N 1
ATOM 1062 C CA . THR A 1 139 ? 12.738 -9.674 -16.313 1.00 87.06 139 THR A CA 1
ATOM 1063 C C . THR A 1 139 ? 11.487 -9.481 -17.167 1.00 87.06 139 THR A C 1
ATOM 1065 O O . THR A 1 139 ? 11.571 -9.484 -18.390 1.00 87.06 139 THR A O 1
ATOM 1068 N N . SER A 1 140 ? 10.349 -9.184 -16.532 1.00 86.44 140 SER A N 1
ATOM 1069 C CA . SER A 1 140 ? 9.083 -8.922 -17.221 1.00 86.44 140 SER A CA 1
ATOM 1070 C C . SER A 1 140 ? 9.127 -7.705 -18.155 1.00 86.44 140 SER A C 1
ATOM 1072 O O . SER A 1 140 ? 8.478 -7.701 -19.202 1.00 86.44 140 SER A O 1
ATOM 1074 N N . VAL A 1 141 ? 9.884 -6.660 -17.802 1.00 88.25 141 VAL A N 1
ATOM 1075 C CA . VAL A 1 141 ? 10.061 -5.470 -18.646 1.00 88.25 141 VAL A CA 1
ATOM 1076 C C . VAL A 1 141 ? 11.007 -5.776 -19.798 1.00 88.25 141 VAL A C 1
ATOM 1078 O O . VAL A 1 141 ? 10.712 -5.402 -20.933 1.00 88.25 141 VAL A O 1
ATOM 1081 N N . LEU A 1 142 ? 12.099 -6.497 -19.534 1.00 89.88 142 LEU A N 1
ATOM 1082 C CA . LEU A 1 142 ? 13.039 -6.934 -20.567 1.00 89.88 142 LEU A CA 1
ATOM 1083 C C . LEU A 1 142 ? 12.353 -7.808 -21.620 1.00 89.88 142 LEU A C 1
ATOM 1085 O O . LEU A 1 142 ? 12.461 -7.523 -22.810 1.00 89.88 142 LEU A O 1
ATOM 1089 N N . GLU A 1 143 ? 11.586 -8.811 -21.194 1.00 89.25 143 GLU A N 1
ATOM 1090 C CA . GLU A 1 143 ? 10.825 -9.690 -22.086 1.00 89.25 143 GLU A CA 1
ATOM 1091 C C . GLU A 1 143 ? 9.845 -8.901 -22.954 1.00 89.25 143 GLU A C 1
ATOM 1093 O O . GLU A 1 143 ? 9.820 -9.083 -24.170 1.00 89.25 143 GLU A O 1
ATOM 1098 N N . LYS A 1 144 ? 9.087 -7.969 -22.362 1.00 89.88 144 LYS A N 1
ATOM 1099 C CA . LYS A 1 144 ? 8.154 -7.112 -23.109 1.00 89.88 144 LYS A CA 1
ATOM 1100 C C . LYS A 1 144 ? 8.861 -6.252 -24.149 1.00 89.88 144 LYS A C 1
ATOM 1102 O O . LYS A 1 144 ? 8.361 -6.117 -25.262 1.00 89.88 144 LYS A O 1
ATOM 1107 N N . LEU A 1 145 ? 10.003 -5.662 -23.800 1.00 89.75 145 LEU A N 1
ATOM 1108 C CA . LEU A 1 145 ? 10.776 -4.822 -24.714 1.00 89.75 145 LEU A CA 1
ATOM 1109 C C . LEU A 1 145 ? 11.370 -5.636 -25.871 1.00 89.75 145 LEU A C 1
ATOM 1111 O O . LEU A 1 145 ? 11.339 -5.171 -27.009 1.00 89.75 145 LEU A O 1
ATOM 1115 N N . VAL A 1 146 ? 11.854 -6.852 -25.603 1.00 91.62 146 VAL A N 1
ATOM 1116 C CA . VAL A 1 146 ? 12.375 -7.764 -26.634 1.00 91.62 146 VAL A CA 1
ATOM 1117 C C . VAL A 1 146 ? 11.254 -8.270 -27.542 1.00 91.62 146 VAL A C 1
ATOM 1119 O O . VAL A 1 146 ? 11.382 -8.213 -28.761 1.00 91.62 146 VAL A O 1
ATOM 1122 N N . GLN A 1 147 ? 10.119 -8.692 -26.979 1.00 90.31 147 GLN A N 1
ATOM 1123 C CA . GLN A 1 147 ? 8.956 -9.155 -27.749 1.00 90.31 147 GLN A CA 1
ATOM 1124 C C . GLN A 1 147 ? 8.334 -8.050 -28.606 1.00 90.31 147 GLN A C 1
ATOM 1126 O O . GLN A 1 147 ? 7.922 -8.303 -29.733 1.00 90.31 147 GLN A O 1
ATOM 1131 N N . ALA A 1 148 ? 8.308 -6.810 -28.108 1.00 87.38 148 ALA A N 1
ATOM 1132 C CA . ALA A 1 148 ? 7.894 -5.643 -28.888 1.00 87.38 148 ALA A CA 1
ATOM 1133 C C . ALA A 1 148 ? 8.924 -5.251 -29.967 1.00 87.38 148 ALA A C 1
ATOM 1135 O O . ALA A 1 148 ? 8.748 -4.247 -30.661 1.00 87.38 148 ALA A O 1
ATOM 1136 N N . GLY A 1 149 ? 10.031 -5.991 -30.064 1.00 85.12 149 GLY A N 1
ATOM 1137 C CA . GLY A 1 149 ? 11.154 -5.712 -30.939 1.00 85.12 149 GLY A CA 1
ATOM 1138 C C . GLY A 1 149 ? 11.873 -4.415 -30.598 1.00 85.12 149 GLY A C 1
ATOM 1139 O O . GLY A 1 149 ? 12.678 -3.992 -31.409 1.00 85.12 149 GLY A O 1
ATOM 1140 N N . GLN A 1 150 ? 11.580 -3.763 -29.465 1.00 86.31 150 GLN A N 1
ATOM 1141 C CA . GLN A 1 150 ? 12.106 -2.453 -29.051 1.00 86.31 150 GLN A CA 1
ATOM 1142 C C . GLN A 1 150 ? 13.527 -2.536 -28.486 1.00 86.31 150 GLN A C 1
ATOM 1144 O O . GLN A 1 150 ? 14.230 -1.528 -28.464 1.00 86.31 150 GLN A O 1
ATOM 1149 N N . LEU A 1 151 ? 13.933 -3.724 -28.041 1.00 87.06 151 LEU A N 1
ATOM 1150 C CA . LEU A 1 151 ? 15.240 -4.013 -27.470 1.00 87.06 151 LEU A CA 1
ATOM 1151 C C . LEU A 1 151 ? 15.774 -5.315 -28.069 1.00 87.06 151 LEU A C 1
ATOM 1153 O O . LEU A 1 151 ? 15.076 -6.323 -28.079 1.00 87.06 151 LEU A O 1
ATOM 1157 N N . GLU A 1 152 ? 17.011 -5.306 -28.550 1.00 88.19 152 GLU A N 1
ATOM 1158 C CA . GLU A 1 152 ? 17.676 -6.531 -28.997 1.00 88.19 152 GLU A CA 1
ATOM 1159 C C . GLU A 1 152 ? 18.350 -7.224 -27.817 1.00 88.19 152 GLU A C 1
ATOM 1161 O O . GLU A 1 152 ? 18.984 -6.576 -26.983 1.00 88.19 152 GLU A O 1
ATOM 1166 N N . GLN A 1 153 ? 18.235 -8.553 -27.759 1.00 84.75 153 GLN A N 1
ATOM 1167 C CA . GLN A 1 153 ? 18.719 -9.340 -26.623 1.00 84.75 153 GLN A CA 1
ATOM 1168 C C . GLN A 1 153 ? 20.236 -9.195 -26.403 1.00 84.75 153 GLN A C 1
ATOM 1170 O O . GLN A 1 153 ? 20.699 -9.201 -25.265 1.00 84.75 153 GLN A O 1
ATOM 1175 N N . THR A 1 154 ? 20.997 -8.994 -27.480 1.00 88.06 154 THR A N 1
ATOM 1176 C CA . THR A 1 154 ? 22.450 -8.763 -27.468 1.00 88.06 154 THR A CA 1
ATOM 1177 C C . THR A 1 154 ? 22.844 -7.399 -26.902 1.00 88.06 154 THR A C 1
ATOM 1179 O O . THR A 1 154 ? 23.910 -7.276 -26.307 1.00 88.06 154 THR A O 1
ATOM 1182 N N . HIS A 1 155 ? 21.981 -6.388 -27.028 1.00 87.69 155 HIS A N 1
ATOM 1183 C CA . HIS A 1 155 ? 22.265 -5.009 -26.618 1.00 87.69 155 HIS A CA 1
ATOM 1184 C C . HIS A 1 155 ? 21.701 -4.659 -25.228 1.00 87.69 155 HIS A C 1
ATOM 1186 O O . HIS A 1 155 ? 21.884 -3.538 -24.749 1.00 87.69 155 HIS A O 1
ATOM 1192 N N . ILE A 1 156 ? 21.043 -5.603 -24.537 1.00 88.62 156 ILE A N 1
ATOM 1193 C CA . ILE A 1 156 ? 20.485 -5.390 -23.188 1.00 88.62 156 ILE A CA 1
ATOM 1194 C C . ILE A 1 156 ? 21.515 -4.767 -22.223 1.00 88.62 156 ILE A C 1
ATOM 1196 O O . ILE A 1 156 ? 21.178 -3.755 -21.599 1.00 88.62 156 ILE A O 1
ATOM 1200 N N . PRO A 1 157 ? 22.761 -5.280 -22.104 1.00 90.94 157 PRO A N 1
ATOM 1201 C CA . PRO A 1 157 ? 23.737 -4.714 -21.170 1.00 90.94 157 PRO A CA 1
ATOM 1202 C C . PRO A 1 157 ? 24.080 -3.249 -21.476 1.00 90.94 157 PRO A C 1
ATOM 1204 O O . PRO A 1 157 ? 24.178 -2.428 -20.564 1.00 90.94 157 PRO A O 1
ATOM 1207 N N . GLU A 1 158 ? 24.205 -2.899 -22.758 1.00 89.62 158 GLU A N 1
ATOM 1208 C CA . GLU A 1 158 ? 24.526 -1.539 -23.203 1.00 89.62 158 GLU A CA 1
ATOM 1209 C C . GLU A 1 158 ? 23.383 -0.562 -22.916 1.00 89.62 158 GLU A C 1
ATOM 1211 O O . GLU A 1 158 ? 23.613 0.554 -22.438 1.00 89.62 158 GLU A O 1
ATOM 1216 N N . HIS A 1 159 ? 22.137 -0.985 -23.145 1.00 90.19 159 HIS A N 1
ATOM 1217 C CA . HIS A 1 159 ? 20.958 -0.181 -22.834 1.00 90.19 159 HIS A CA 1
ATOM 1218 C C . HIS A 1 159 ? 20.807 0.061 -21.331 1.00 90.19 159 HIS A C 1
ATOM 1220 O O . HIS A 1 159 ? 20.521 1.192 -20.933 1.00 90.19 159 HIS A O 1
ATOM 1226 N N . ILE A 1 160 ? 21.045 -0.955 -20.497 1.00 91.94 160 ILE A N 1
ATOM 1227 C CA . ILE A 1 160 ? 21.034 -0.797 -19.037 1.00 91.94 160 ILE A CA 1
ATOM 1228 C C . ILE A 1 160 ? 22.123 0.195 -18.620 1.00 91.94 160 ILE A C 1
ATOM 1230 O O . ILE A 1 160 ? 21.818 1.188 -17.960 1.00 91.94 160 ILE A O 1
ATOM 1234 N N . ALA A 1 161 ? 23.369 0.009 -19.067 1.00 89.88 161 ALA A N 1
ATOM 1235 C CA . ALA A 1 161 ? 24.474 0.908 -18.730 1.00 89.88 161 ALA A CA 1
ATOM 1236 C C . ALA A 1 161 ? 24.214 2.361 -19.177 1.00 89.88 161 ALA A C 1
ATOM 1238 O O . ALA A 1 161 ? 24.490 3.309 -18.435 1.00 89.88 161 ALA A O 1
ATOM 1239 N N . GLY A 1 162 ? 23.646 2.551 -20.372 1.00 90.50 162 GLY A N 1
ATOM 1240 C CA . GLY A 1 162 ? 23.262 3.864 -20.889 1.00 90.50 162 GLY A CA 1
ATOM 1241 C C . GLY A 1 162 ? 22.141 4.526 -20.083 1.00 90.50 162 GLY A C 1
ATOM 1242 O O . GLY A 1 162 ? 22.181 5.738 -19.842 1.00 90.50 162 GLY A O 1
ATOM 1243 N N . PHE A 1 163 ? 21.162 3.746 -19.624 1.00 92.94 163 PHE A N 1
ATOM 1244 C CA . PHE A 1 163 ? 20.094 4.243 -18.764 1.00 92.94 163 PHE A CA 1
ATOM 1245 C C . PHE A 1 163 ? 20.628 4.663 -17.394 1.00 92.94 163 PHE A C 1
ATOM 1247 O O . PHE A 1 163 ? 20.424 5.811 -17.003 1.00 92.94 163 PHE A O 1
ATOM 1254 N N . VAL A 1 164 ? 21.392 3.793 -16.719 1.00 91.56 164 VAL A N 1
ATOM 1255 C CA . VAL A 1 164 ? 21.993 4.081 -15.404 1.00 91.56 164 VAL A CA 1
ATOM 1256 C C . VAL A 1 164 ? 22.828 5.362 -15.457 1.00 91.56 164 VAL A C 1
ATOM 1258 O O . VAL A 1 164 ? 22.690 6.231 -14.599 1.00 91.56 164 VAL A O 1
ATOM 1261 N N . ARG A 1 165 ? 23.643 5.536 -16.507 1.00 89.75 165 ARG A N 1
ATOM 1262 C CA . ARG A 1 165 ? 24.472 6.739 -16.678 1.00 89.75 165 ARG A C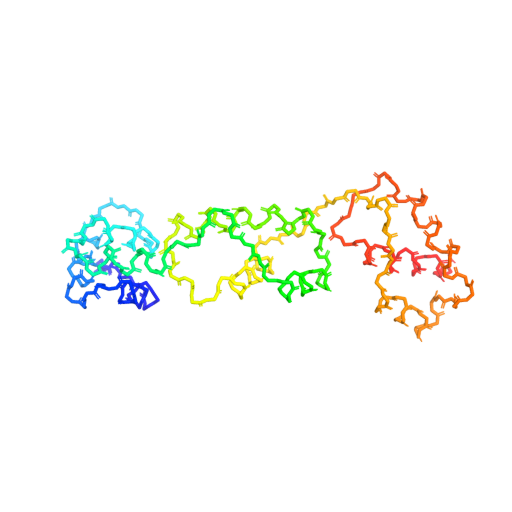A 1
ATOM 1263 C C . ARG A 1 165 ? 23.645 8.013 -16.851 1.00 89.75 165 ARG A C 1
ATOM 1265 O O . ARG A 1 165 ? 24.010 9.045 -16.301 1.00 89.75 165 ARG A O 1
ATOM 1272 N N . SER A 1 166 ? 22.562 7.951 -17.626 1.00 88.31 166 SER A N 1
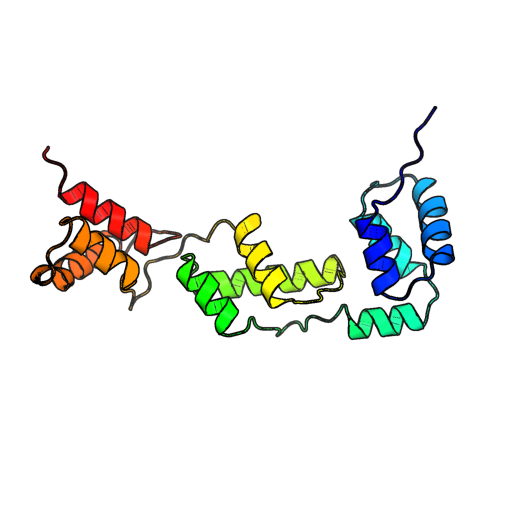ATOM 1273 C CA . SER A 1 166 ? 21.727 9.123 -17.928 1.00 88.31 166 SER A CA 1
ATOM 1274 C C . SER A 1 166 ? 20.749 9.492 -16.811 1.00 88.31 166 SER A C 1
ATOM 1276 O O . SER A 1 166 ? 20.309 10.636 -16.756 1.00 88.31 166 SER A O 1
ATOM 1278 N N . HIS A 1 167 ? 20.425 8.552 -15.921 1.00 89.38 167 HIS A N 1
ATOM 1279 C CA . HIS A 1 167 ? 19.401 8.719 -14.886 1.00 89.38 167 HIS A CA 1
ATOM 1280 C C . HIS A 1 167 ? 19.958 8.706 -13.455 1.00 89.38 167 HIS A C 1
ATOM 1282 O O . HIS A 1 167 ? 19.183 8.743 -12.500 1.00 89.38 167 HIS A O 1
ATOM 1288 N N . SER A 1 168 ? 21.284 8.735 -13.294 1.00 82.94 168 SER A N 1
ATOM 1289 C CA . SER A 1 168 ? 21.975 8.715 -11.994 1.00 82.94 168 SER A CA 1
ATOM 1290 C C . SER A 1 168 ? 21.597 9.868 -11.055 1.00 82.94 168 SER A C 1
ATOM 1292 O O . SER A 1 168 ? 21.664 9.709 -9.841 1.00 82.94 168 SER A O 1
ATOM 1294 N N . GLN A 1 169 ? 21.175 11.012 -11.601 1.00 83.62 169 GLN A N 1
ATOM 1295 C CA . GLN A 1 169 ? 20.747 12.196 -10.839 1.00 83.62 169 GLN A CA 1
ATOM 1296 C C . GLN A 1 169 ? 19.234 12.441 -10.891 1.00 83.62 169 GLN A C 1
ATOM 1298 O O . GLN A 1 169 ? 18.749 13.460 -10.403 1.00 83.62 169 GLN A O 1
ATOM 1303 N N . THR A 1 170 ? 18.475 11.538 -11.510 1.00 85.94 170 THR A N 1
ATOM 1304 C CA . THR A 1 170 ? 17.020 11.678 -11.607 1.00 85.94 170 THR A CA 1
ATOM 1305 C C . THR A 1 170 ? 16.333 10.947 -10.462 1.00 85.94 170 THR A C 1
ATOM 1307 O O . THR A 1 170 ? 16.865 9.979 -9.919 1.00 85.94 170 THR A O 1
ATOM 1310 N N . LEU A 1 171 ? 15.143 11.415 -10.094 1.00 85.50 171 LEU A N 1
ATOM 1311 C CA . LEU A 1 171 ? 14.279 10.723 -9.147 1.00 85.50 171 LEU A CA 1
ATOM 1312 C C . LEU A 1 171 ? 13.129 10.084 -9.919 1.00 85.50 171 LEU A C 1
ATOM 1314 O O . LEU A 1 171 ? 12.500 10.724 -10.764 1.00 85.50 171 LEU A O 1
ATOM 1318 N N . SER A 1 172 ? 12.849 8.820 -9.629 1.00 83.00 172 SER A N 1
ATOM 1319 C CA . SER A 1 172 ? 11.698 8.117 -10.183 1.00 83.00 172 SER A CA 1
ATOM 1320 C C . SER A 1 172 ? 11.051 7.268 -9.110 1.00 83.00 172 SER A C 1
ATOM 1322 O O . SER A 1 172 ? 11.704 6.734 -8.217 1.00 83.00 172 SER A O 1
ATOM 1324 N N . ASN A 1 173 ? 9.735 7.147 -9.201 1.00 77.75 173 ASN A N 1
ATOM 1325 C CA . ASN A 1 173 ? 8.966 6.233 -8.372 1.00 77.75 173 ASN A CA 1
ATOM 1326 C C . ASN A 1 173 ? 8.727 4.875 -9.041 1.00 77.75 173 ASN A C 1
ATOM 1328 O O . ASN A 1 173 ? 8.142 3.987 -8.429 1.00 77.75 173 ASN A O 1
ATOM 13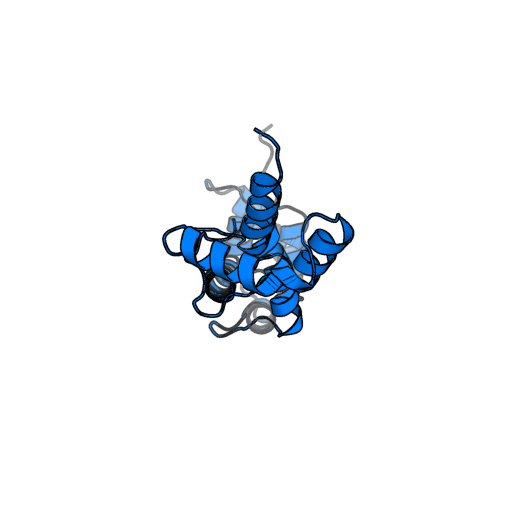32 N N . ASN A 1 174 ? 9.155 4.714 -10.296 1.00 84.88 174 ASN A N 1
ATOM 1333 C CA . ASN A 1 174 ? 9.098 3.455 -11.022 1.00 84.88 174 ASN A CA 1
ATOM 1334 C C . ASN A 1 174 ? 10.199 3.427 -12.091 1.00 84.88 174 ASN A C 1
ATOM 1336 O O . ASN A 1 174 ? 10.010 3.869 -13.228 1.00 84.88 174 ASN A O 1
ATOM 1340 N N . TRP A 1 175 ? 11.361 2.901 -11.706 1.00 87.25 175 TRP A N 1
ATOM 1341 C CA . TRP A 1 175 ? 12.534 2.824 -12.573 1.00 87.25 175 TRP A CA 1
ATOM 1342 C C . TRP A 1 175 ? 12.335 1.917 -13.791 1.00 87.25 175 TRP A C 1
ATOM 1344 O O . TRP A 1 175 ? 12.812 2.246 -14.873 1.00 87.25 175 TRP A O 1
ATOM 1354 N N . ASP A 1 176 ? 11.541 0.856 -13.655 1.00 88.19 176 ASP A N 1
ATOM 1355 C CA . ASP A 1 176 ? 11.148 -0.035 -14.753 1.00 88.19 176 ASP A CA 1
ATOM 1356 C C . ASP A 1 176 ? 10.359 0.706 -15.840 1.00 88.19 176 ASP A C 1
ATOM 1358 O O . ASP A 1 176 ? 10.664 0.614 -17.032 1.00 88.19 176 ASP A O 1
ATOM 1362 N N . ARG A 1 177 ? 9.375 1.513 -15.434 1.00 86.19 177 ARG A N 1
ATOM 1363 C CA . ARG A 1 177 ? 8.602 2.357 -16.350 1.00 86.19 177 ARG A CA 1
ATOM 1364 C C . ARG A 1 177 ? 9.474 3.442 -16.974 1.00 86.19 177 ARG A C 1
ATOM 1366 O O . ARG A 1 177 ? 9.348 3.703 -18.170 1.00 86.19 177 ARG A O 1
ATOM 1373 N N . SER A 1 178 ? 10.352 4.069 -16.191 1.00 89.88 178 SER A N 1
ATOM 1374 C CA . SER A 1 178 ? 11.312 5.055 -16.700 1.00 89.88 178 SER A CA 1
ATOM 1375 C C . SER A 1 178 ? 12.233 4.447 -17.760 1.00 89.88 178 SER A C 1
ATOM 1377 O O . SER A 1 178 ? 12.427 5.057 -18.811 1.00 89.88 178 SER A O 1
ATOM 1379 N N . PHE A 1 179 ? 12.734 3.231 -17.532 1.00 92.00 179 PHE A N 1
ATOM 1380 C CA . PHE A 1 179 ? 13.558 2.495 -18.488 1.00 92.00 179 PHE A CA 1
ATOM 1381 C C . PHE A 1 179 ? 12.792 2.166 -19.766 1.00 92.00 179 PHE A C 1
ATOM 1383 O O . PHE A 1 179 ? 13.262 2.474 -20.861 1.00 92.00 179 PHE A O 1
ATOM 1390 N N . GLN A 1 180 ? 11.577 1.625 -19.641 1.00 90.88 180 GLN A N 1
ATOM 1391 C CA . GLN A 1 180 ? 10.723 1.316 -20.785 1.00 90.88 180 GLN A CA 1
ATOM 1392 C C . GLN A 1 180 ? 10.478 2.557 -21.662 1.00 90.88 180 GLN A C 1
ATOM 1394 O O . GLN A 1 180 ? 10.654 2.503 -22.879 1.00 90.88 180 GLN A O 1
ATOM 1399 N N . LEU A 1 181 ? 10.127 3.694 -21.052 1.00 90.56 181 LEU A N 1
ATOM 1400 C CA . LEU A 1 181 ? 9.910 4.956 -21.769 1.00 90.56 181 LEU A CA 1
ATOM 1401 C C . LEU A 1 181 ? 11.192 5.483 -22.422 1.00 90.56 181 LEU A C 1
ATOM 1403 O O . LEU A 1 181 ? 11.147 6.024 -23.526 1.00 90.56 181 LEU A O 1
ATOM 1407 N N . TRP A 1 182 ? 12.335 5.334 -21.757 1.00 92.81 182 TRP A N 1
ATOM 1408 C CA . TRP A 1 182 ? 13.625 5.757 -22.289 1.00 92.81 182 TRP A CA 1
ATOM 1409 C C . TRP A 1 182 ? 14.041 4.945 -23.522 1.00 92.81 182 TRP A C 1
ATOM 1411 O O . TRP A 1 182 ? 14.451 5.535 -24.524 1.00 92.81 182 TRP A O 1
ATOM 1421 N N . VAL A 1 183 ? 13.868 3.617 -23.491 1.00 91.12 183 VAL A N 1
ATOM 1422 C CA . VAL A 1 183 ? 14.112 2.741 -24.652 1.00 91.12 183 VAL A CA 1
ATOM 1423 C C . VAL A 1 183 ? 13.197 3.130 -25.815 1.00 91.12 183 VAL A C 1
ATOM 1425 O O . VAL A 1 183 ? 13.665 3.296 -26.939 1.00 91.12 183 VAL A O 1
ATOM 1428 N N . GLN A 1 184 ? 11.911 3.361 -25.543 1.00 88.06 184 GLN A N 1
ATOM 1429 C CA . GLN A 1 184 ? 10.938 3.759 -26.565 1.00 88.06 184 GLN A CA 1
ATOM 1430 C C . GLN A 1 184 ? 11.282 5.100 -27.222 1.00 88.06 184 GLN A C 1
ATOM 1432 O O . GLN A 1 184 ? 11.225 5.219 -28.444 1.00 88.06 184 GLN A O 1
ATOM 1437 N N . ARG A 1 185 ? 11.697 6.100 -26.434 1.00 85.69 185 ARG A N 1
ATOM 1438 C CA . ARG A 1 185 ? 12.080 7.427 -26.949 1.00 85.69 185 ARG A CA 1
ATOM 1439 C C . ARG A 1 185 ? 13.319 7.393 -27.836 1.00 85.69 185 ARG A C 1
ATOM 1441 O O . ARG A 1 185 ? 13.401 8.181 -28.766 1.00 85.69 185 ARG A O 1
ATOM 1448 N N . ARG A 1 186 ? 14.263 6.482 -27.587 1.00 78.12 186 ARG A N 1
ATOM 1449 C CA . ARG A 1 186 ? 15.464 6.322 -28.424 1.00 78.12 186 ARG A CA 1
ATOM 1450 C C . ARG A 1 186 ? 15.190 5.715 -29.801 1.00 78.12 186 ARG A C 1
ATOM 1452 O O . ARG A 1 186 ? 16.067 5.771 -30.654 1.00 78.12 186 ARG A O 1
ATOM 1459 N N . ARG A 1 187 ? 14.005 5.136 -30.012 1.00 67.25 187 ARG A N 1
ATOM 1460 C CA . ARG A 1 187 ? 13.605 4.512 -31.279 1.00 67.25 187 ARG A CA 1
ATOM 1461 C C . ARG A 1 187 ? 12.665 5.347 -32.139 1.00 67.25 187 ARG A C 1
ATOM 1463 O O . ARG A 1 187 ? 12.444 4.973 -33.286 1.00 67.25 187 ARG A O 1
ATOM 1470 N N . ALA A 1 188 ? 12.088 6.422 -31.605 1.00 45.22 188 ALA A N 1
ATOM 1471 C CA . ALA A 1 188 ? 11.278 7.315 -32.419 1.00 45.22 188 ALA A CA 1
ATOM 1472 C C . ALA A 1 188 ? 12.195 7.993 -33.458 1.00 45.22 188 ALA A C 1
ATOM 1474 O O . ALA A 1 188 ? 13.178 8.615 -33.046 1.00 45.22 188 ALA A O 1
ATOM 1475 N N . PRO A 1 189 ? 11.936 7.857 -34.774 1.00 40.91 189 PRO A N 1
ATOM 1476 C CA . PRO A 1 189 ? 12.626 8.678 -35.758 1.00 40.91 189 PRO A CA 1
ATOM 1477 C C . PRO A 1 189 ? 12.286 10.146 -35.475 1.00 40.91 189 PRO A C 1
ATOM 1479 O O . PRO A 1 189 ? 11.137 10.461 -35.153 1.00 40.91 189 PRO A O 1
ATOM 1482 N N . ALA A 1 190 ? 13.310 10.999 -35.516 1.00 37.97 190 ALA A N 1
ATOM 1483 C CA . ALA A 1 190 ? 13.151 12.449 -35.467 1.00 37.97 190 ALA A CA 1
ATOM 1484 C C . ALA A 1 190 ? 12.338 12.957 -36.666 1.00 37.97 190 ALA A C 1
ATOM 1486 O O . ALA A 1 190 ? 12.442 12.332 -37.748 1.00 37.97 190 ALA A O 1
#

Radius of gyration: 24.14 Å; chains: 1; bounding box: 61×32×66 Å